Protein AF-A0A365NE45-F1 (afdb_monomer)

Organism: Gibberella intermedia (NCBI:txid948311)

Foldseek 3Di:
DAAAQQQLHAQACLVVDFLSFWKKWFKDFQPPLVDTAIFDIFGDDNPSVDQWTKTQRDNPAHCPDPVGRPDIDTERADQADPVVSVPGDDPPHGMYAHMHRPVSVCVVPVPHDDPSSVVRVQLSPAPGDSRSHRPPVDCSVVQWDFDDDPPDTYIDGPDPDVCVVDVPPPPPPDDDDDD

Secondary structure (DSSP, 8-state):
--B-TTT--B--STT--HHHHEEEEEEEETT-TT--EE--BEE--S-TT-SEEEEESSTT-BTT-TT---SEEEEEE--S-GGGGGS---TT--EEEEEEEHHHHHHHTSS----HHHHHHHHHTS---TT-----SS-TTTTEEEEE-SSSEEEEESSPPHHHH----GGG-------

Sequence (179 aa):
MIYCTLCGIHITAQLGETWLQEFRGIWVESDLVDHVAVSGVGRRSNNDDEIFGIAPDDPKKRYDDDTGPGTTIDVALTPSRPTIFTRSLDEDVSAWGYGFHASCWSIFTKYSIPNLGHLFTACLSMPTGQEAFLNWGHDYGGASILEKGFEVPTQDTRFPDPRTIYPIPFDQIRFTSPP

Radius of gyration: 17.17 Å; Cα contacts (8 Å, |Δi|>4): 346; chains: 1; bounding box: 36×47×55 Å

Structure (mmCIF, N/CA/C/O backbone):
data_AF-A0A365NE45-F1
#
_entry.id   AF-A0A365NE45-F1
#
loop_
_atom_site.group_PDB
_atom_site.id
_atom_site.type_symbol
_atom_site.label_atom_id
_atom_site.label_alt_id
_atom_site.label_comp_id
_atom_site.label_asym_id
_atom_site.label_entity_id
_atom_site.label_seq_id
_atom_site.pdbx_PDB_ins_code
_atom_site.Cartn_x
_atom_site.Cartn_y
_atom_site.Cartn_z
_atom_site.occupancy
_atom_site.B_iso_or_equiv
_atom_site.auth_seq_id
_atom_site.auth_comp_id
_atom_site.auth_asym_id
_atom_site.auth_atom_id
_atom_site.pdbx_PDB_model_num
ATOM 1 N N . MET A 1 1 ? 10.745 7.231 0.366 1.00 67.56 1 MET A N 1
ATOM 2 C CA . MET A 1 1 ? 9.441 7.577 -0.237 1.00 67.56 1 MET A CA 1
ATOM 3 C C . MET A 1 1 ? 8.747 6.309 -0.662 1.00 67.56 1 MET A C 1
ATOM 5 O O . MET A 1 1 ? 9.384 5.479 -1.296 1.00 67.56 1 MET A O 1
ATOM 9 N N . ILE A 1 2 ? 7.491 6.149 -0.262 1.00 78.19 2 ILE A N 1
ATOM 10 C CA . ILE A 1 2 ? 6.692 4.945 -0.497 1.00 78.19 2 ILE A CA 1
ATOM 11 C C . ILE A 1 2 ? 5.463 5.368 -1.284 1.00 78.19 2 ILE A C 1
ATOM 13 O O . ILE A 1 2 ? 4.723 6.243 -0.846 1.00 78.19 2 ILE A O 1
ATOM 17 N N . TYR A 1 3 ? 5.218 4.740 -2.422 1.00 80.81 3 TYR A N 1
ATOM 18 C CA . TYR A 1 3 ? 4.098 5.097 -3.280 1.00 80.81 3 TYR A CA 1
ATOM 19 C C . TYR A 1 3 ? 3.025 4.028 -3.223 1.00 80.81 3 TYR A C 1
ATOM 21 O O . TYR A 1 3 ? 3.308 2.840 -3.066 1.00 80.81 3 TYR A O 1
ATOM 29 N N . CYS A 1 4 ? 1.776 4.456 -3.364 1.00 86.12 4 CYS A N 1
ATOM 30 C CA . CYS A 1 4 ? 0.682 3.528 -3.542 1.00 86.12 4 CYS A CA 1
ATOM 31 C C . CYS A 1 4 ? 0.798 2.863 -4.911 1.00 86.12 4 CYS A C 1
ATOM 33 O O . CYS A 1 4 ? 0.667 3.512 -5.947 1.00 86.12 4 CYS A O 1
ATOM 35 N N . THR A 1 5 ? 0.954 1.547 -4.906 1.00 84.12 5 THR A N 1
ATOM 36 C CA . THR A 1 5 ? 1.087 0.714 -6.100 1.00 84.12 5 THR A CA 1
ATOM 37 C C . THR A 1 5 ? -0.128 0.808 -7.039 1.00 84.12 5 THR A C 1
ATOM 39 O O . THR A 1 5 ? 0.004 0.565 -8.237 1.00 84.12 5 THR A O 1
ATOM 42 N N . LEU A 1 6 ? -1.308 1.196 -6.528 1.00 83.75 6 LEU A N 1
ATOM 43 C CA . LEU A 1 6 ? -2.526 1.353 -7.333 1.00 83.75 6 LEU A CA 1
ATOM 44 C C . LEU A 1 6 ? -2.744 2.742 -7.921 1.00 83.75 6 LEU A C 1
ATOM 46 O O . LEU A 1 6 ? -3.243 2.798 -9.028 1.00 83.75 6 LEU A O 1
ATOM 50 N N . CYS A 1 7 ? -2.497 3.839 -7.204 1.00 81.19 7 CYS A N 1
ATOM 51 C CA . CYS A 1 7 ? -2.821 5.188 -7.707 1.00 81.19 7 CYS A CA 1
ATOM 52 C C . CYS A 1 7 ? -1.589 6.030 -8.028 1.00 81.19 7 CYS A C 1
ATOM 54 O O . CYS A 1 7 ? -1.707 7.099 -8.619 1.00 81.19 7 CYS A O 1
ATOM 56 N N . GLY A 1 8 ? -0.423 5.570 -7.589 1.00 76.44 8 GLY A N 1
ATOM 57 C CA . GLY A 1 8 ? 0.839 6.252 -7.766 1.00 76.44 8 GLY A CA 1
ATOM 58 C C . GLY A 1 8 ? 1.042 7.526 -6.954 1.00 76.44 8 GLY A C 1
ATOM 59 O O . GLY A 1 8 ? 1.971 8.290 -7.187 1.00 76.44 8 GLY A O 1
ATOM 60 N N . ILE A 1 9 ? 0.190 7.770 -5.967 1.00 79.25 9 ILE A N 1
ATOM 61 C CA . ILE A 1 9 ? 0.355 8.905 -5.064 1.00 79.25 9 ILE A CA 1
ATOM 62 C C . ILE A 1 9 ? 1.215 8.468 -3.873 1.00 79.25 9 ILE A C 1
ATOM 64 O O . ILE A 1 9 ? 1.130 7.323 -3.416 1.00 79.25 9 ILE A O 1
ATOM 68 N N . HIS A 1 10 ? 2.043 9.384 -3.369 1.00 82.00 10 HIS A N 1
ATOM 69 C CA . HIS A 1 10 ? 2.877 9.162 -2.191 1.00 82.00 10 HIS A CA 1
ATOM 70 C C . HIS A 1 10 ? 2.010 8.776 -0.976 1.00 82.00 10 HIS A C 1
ATOM 72 O O . HIS A 1 10 ? 0.939 9.345 -0.740 1.00 82.00 10 HIS A O 1
ATOM 78 N N . ILE A 1 11 ? 2.463 7.787 -0.210 1.00 86.88 11 ILE A N 1
ATOM 79 C CA . ILE A 1 11 ? 1.904 7.435 1.095 1.00 86.88 11 ILE A CA 1
ATOM 80 C C . ILE A 1 11 ? 2.676 8.259 2.128 1.00 86.88 11 ILE A C 1
ATOM 82 O O . ILE A 1 11 ? 3.838 7.971 2.409 1.00 86.88 11 ILE A O 1
ATOM 86 N N . THR A 1 12 ? 2.055 9.324 2.638 1.00 85.94 12 THR A N 1
ATOM 87 C CA . THR A 1 12 ? 2.764 10.441 3.278 1.00 85.94 12 THR A CA 1
ATOM 88 C C . THR A 1 12 ? 1.956 11.140 4.353 1.00 85.94 12 THR A C 1
ATOM 90 O O . THR A 1 12 ? 0.753 11.354 4.199 1.00 85.94 12 THR A O 1
ATOM 93 N N . ALA A 1 13 ? 2.641 11.554 5.419 1.00 85.69 13 ALA A N 1
ATOM 94 C CA . ALA A 1 13 ? 2.090 12.437 6.446 1.00 85.69 13 ALA A CA 1
ATOM 95 C C . ALA A 1 13 ? 2.293 13.928 6.167 1.00 85.69 13 ALA A C 1
ATOM 97 O O . ALA A 1 13 ? 1.552 14.749 6.711 1.00 85.69 13 ALA A O 1
ATOM 98 N N . GLN A 1 14 ? 3.222 14.292 5.279 1.00 81.75 14 GLN A N 1
ATOM 99 C CA . GLN A 1 14 ? 3.587 15.688 5.005 1.00 81.75 14 GLN A CA 1
ATOM 100 C C . GLN A 1 14 ? 2.429 16.549 4.492 1.00 81.75 14 GLN A C 1
ATOM 102 O O . GLN A 1 14 ? 2.396 17.749 4.749 1.00 81.75 14 GLN A O 1
ATOM 107 N N . LEU A 1 15 ? 1.466 15.950 3.790 1.00 80.56 15 LEU A N 1
ATOM 108 C CA . LEU A 1 15 ? 0.335 16.680 3.214 1.00 80.56 15 LEU A CA 1
ATOM 109 C C . LEU A 1 15 ? -0.836 16.878 4.188 1.00 80.56 15 LEU A C 1
ATOM 111 O O . LEU A 1 15 ? -1.816 17.518 3.827 1.00 80.56 15 LEU A O 1
ATOM 115 N N . GLY A 1 16 ? -0.772 16.338 5.411 1.00 80.62 16 GLY A N 1
ATOM 116 C CA . GLY A 1 16 ? -1.805 16.529 6.440 1.00 80.62 16 GLY A CA 1
ATOM 117 C C . GLY A 1 16 ? -3.145 15.823 6.180 1.00 80.62 16 GLY A C 1
ATOM 118 O O . GLY A 1 16 ? -3.962 15.716 7.090 1.00 80.62 16 GLY A O 1
ATOM 119 N N . GLU A 1 17 ? -3.355 15.274 4.985 1.00 85.81 17 GLU A N 1
ATOM 120 C CA . GLU A 1 17 ? -4.547 14.506 4.627 1.00 85.81 17 GLU A CA 1
ATOM 121 C C . GLU A 1 17 ? -4.483 13.087 5.203 1.00 85.81 17 GLU A C 1
ATOM 123 O O . GLU A 1 17 ? -3.564 12.319 4.909 1.00 85.81 17 GLU A O 1
ATOM 128 N N . THR A 1 18 ? -5.478 12.703 6.008 1.00 89.31 18 THR A N 1
ATOM 129 C CA . THR A 1 18 ? -5.488 11.399 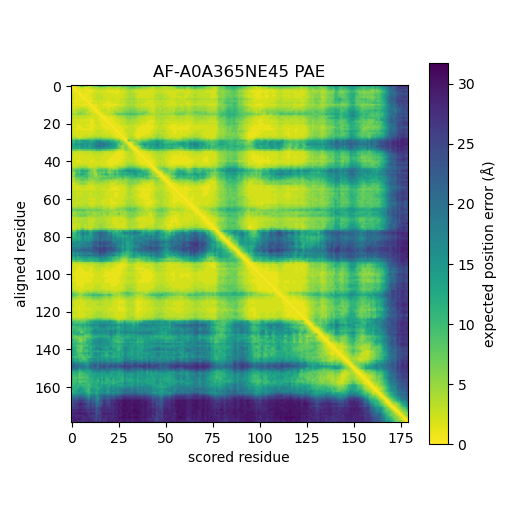6.696 1.00 89.31 18 THR A CA 1
ATOM 130 C C . THR A 1 18 ? -5.446 10.227 5.718 1.00 89.31 18 THR A C 1
ATOM 132 O O . THR A 1 18 ? -4.717 9.264 5.933 1.00 89.31 18 THR A O 1
ATOM 135 N N . TRP A 1 19 ? -6.170 10.315 4.601 1.00 90.69 19 TRP A N 1
ATOM 136 C CA . TRP A 1 19 ? -6.240 9.218 3.634 1.00 90.69 19 TRP A CA 1
ATOM 137 C C . TRP A 1 19 ? -4.911 8.963 2.903 1.00 90.69 19 TRP A C 1
ATOM 139 O O . TRP A 1 19 ? -4.686 7.844 2.448 1.00 90.69 19 TRP A O 1
ATOM 149 N N . LEU A 1 20 ? -4.030 9.970 2.811 1.00 90.38 20 LEU A N 1
ATOM 150 C CA . LEU A 1 20 ? -2.692 9.830 2.226 1.00 90.38 20 LEU A CA 1
ATOM 151 C C . LEU A 1 20 ? -1.713 9.123 3.168 1.00 90.38 20 LEU A C 1
ATOM 153 O O . LEU A 1 20 ? -0.725 8.562 2.703 1.00 90.38 20 LEU A O 1
ATOM 157 N N . GLN A 1 21 ? -1.999 9.125 4.470 1.00 91.81 21 GLN A N 1
ATOM 158 C CA . GLN A 1 21 ? -1.172 8.502 5.508 1.00 91.81 21 GLN A CA 1
ATOM 159 C C . GLN A 1 21 ? -1.512 7.033 5.728 1.00 91.81 21 GLN A C 1
ATOM 161 O O . GLN A 1 21 ? -0.666 6.264 6.184 1.00 91.81 21 GLN A O 1
ATOM 166 N N . GLU A 1 22 ? -2.767 6.667 5.477 1.00 95.25 22 GLU A N 1
ATOM 167 C CA . GLU A 1 22 ? -3.279 5.330 5.735 1.00 95.25 22 GLU A CA 1
ATOM 168 C C . GLU A 1 22 ? -2.911 4.370 4.614 1.00 95.25 22 GLU A C 1
ATOM 170 O O . GLU A 1 22 ? -3.220 4.600 3.440 1.00 95.25 22 GLU A O 1
ATOM 175 N N . PHE A 1 23 ? -2.316 3.242 4.986 1.00 95.00 23 PHE A N 1
ATOM 176 C CA . PHE A 1 23 ? -1.870 2.248 4.025 1.00 95.00 23 PHE A CA 1
ATOM 177 C C . PHE A 1 23 ? -2.141 0.818 4.478 1.00 95.00 23 PHE A C 1
ATOM 179 O O . PHE A 1 23 ? -2.391 0.534 5.648 1.00 95.00 23 PHE A O 1
ATOM 186 N N . ARG A 1 24 ? -2.073 -0.089 3.509 1.00 96.00 24 ARG A N 1
ATOM 187 C CA . ARG A 1 24 ? -1.946 -1.533 3.683 1.00 96.00 24 ARG A CA 1
ATOM 188 C C . ARG A 1 24 ? -0.741 -2.001 2.880 1.00 96.00 24 ARG A C 1
ATOM 190 O O . ARG A 1 24 ? -0.494 -1.481 1.793 1.00 96.00 24 ARG A O 1
ATOM 197 N N . GLY A 1 25 ? -0.006 -2.970 3.400 1.00 93.00 25 GLY A N 1
ATOM 198 C CA . GLY A 1 25 ? 1.021 -3.688 2.659 1.00 93.00 25 GLY A CA 1
ATOM 199 C C . GLY A 1 25 ? 0.479 -5.028 2.184 1.00 93.00 25 GLY A C 1
ATOM 200 O O . GLY A 1 25 ? -0.159 -5.729 2.968 1.00 93.00 25 GLY A O 1
ATOM 201 N N . ILE A 1 26 ? 0.747 -5.409 0.936 1.00 92.44 26 ILE A N 1
ATOM 202 C CA . ILE A 1 26 ? 0.882 -6.839 0.620 1.00 92.44 26 ILE A CA 1
ATOM 203 C C . ILE A 1 26 ? 2.348 -7.189 0.811 1.00 92.44 26 ILE A C 1
ATOM 205 O O . ILE A 1 26 ? 3.215 -6.416 0.398 1.00 92.44 26 ILE A O 1
ATOM 209 N N . TRP A 1 27 ? 2.630 -8.308 1.454 1.00 90.75 27 TRP A N 1
ATOM 210 C CA . TRP A 1 27 ? 3.975 -8.583 1.929 1.00 90.75 27 TRP A CA 1
ATOM 211 C C . TRP A 1 27 ? 4.253 -10.077 2.012 1.00 90.75 27 TRP A C 1
ATOM 213 O O . TRP A 1 27 ? 3.332 -10.896 2.027 1.00 90.75 27 TRP A O 1
ATOM 223 N N . VAL A 1 28 ? 5.539 -10.401 2.035 1.00 88.44 28 VAL A N 1
ATOM 224 C CA . VAL A 1 28 ? 6.082 -11.745 2.228 1.00 88.44 28 VAL A CA 1
ATOM 225 C C . VAL A 1 28 ? 7.149 -11.691 3.316 1.00 88.44 28 VAL A C 1
ATOM 227 O O . VAL A 1 28 ? 7.807 -10.660 3.497 1.00 88.44 28 VAL A O 1
ATOM 230 N N . GLU A 1 29 ? 7.324 -12.797 4.032 1.00 84.31 29 GLU A N 1
ATOM 231 C CA . GLU A 1 29 ? 8.460 -12.980 4.937 1.00 84.31 29 GLU A CA 1
ATOM 232 C C . GLU A 1 29 ? 9.673 -13.459 4.144 1.00 84.31 29 GLU A C 1
ATOM 234 O O . GLU A 1 29 ? 9.599 -14.474 3.448 1.00 84.31 29 GLU A O 1
ATOM 239 N N . SER A 1 30 ? 10.798 -12.751 4.272 1.00 72.12 30 SER A N 1
ATOM 240 C CA . SER A 1 30 ? 12.073 -13.131 3.647 1.00 72.12 30 SER A CA 1
ATOM 241 C C . SER A 1 30 ? 11.931 -13.488 2.149 1.00 72.12 30 SER A C 1
ATOM 243 O O . SER A 1 30 ? 11.600 -12.636 1.322 1.00 72.12 30 SER A O 1
ATOM 245 N N . ASP A 1 31 ? 12.180 -14.744 1.789 1.00 66.88 31 ASP A N 1
ATOM 246 C CA . ASP A 1 31 ? 12.194 -15.324 0.449 1.00 66.88 31 ASP A CA 1
ATOM 247 C C . ASP A 1 31 ? 10.972 -16.220 0.175 1.00 66.88 31 ASP A C 1
ATOM 249 O O . ASP A 1 31 ? 10.864 -16.820 -0.898 1.00 66.88 31 ASP A O 1
ATOM 253 N N . LEU A 1 32 ? 10.012 -16.283 1.105 1.00 65.56 32 LEU A N 1
ATOM 254 C CA . LEU A 1 32 ? 8.802 -17.098 0.994 1.00 65.56 32 LEU A CA 1
ATOM 255 C C . LEU A 1 32 ? 7.742 -16.416 0.122 1.00 65.56 32 LEU A C 1
ATOM 257 O O . LEU A 1 32 ? 6.628 -16.134 0.563 1.00 65.56 32 LEU A O 1
ATOM 261 N N . VAL A 1 33 ? 8.062 -16.206 -1.156 1.00 66.25 33 VAL A N 1
ATOM 262 C CA . VAL A 1 33 ? 7.144 -15.627 -2.156 1.00 66.25 33 VAL A CA 1
ATOM 263 C C . VAL A 1 33 ? 5.833 -16.410 -2.332 1.00 66.25 33 VAL A C 1
ATOM 265 O O . VAL A 1 33 ? 4.860 -15.863 -2.849 1.00 66.25 33 VAL A O 1
ATOM 268 N N . ASP A 1 34 ? 5.774 -17.652 -1.846 1.00 68.00 34 ASP A N 1
ATOM 269 C CA . ASP A 1 34 ? 4.572 -18.495 -1.845 1.00 68.00 34 ASP A CA 1
ATOM 270 C C . ASP A 1 34 ? 3.584 -18.161 -0.706 1.00 68.00 34 ASP A C 1
ATOM 272 O O . ASP A 1 34 ? 2.434 -18.601 -0.736 1.00 68.00 34 ASP A O 1
ATOM 276 N N . HIS A 1 35 ? 4.001 -17.369 0.288 1.00 84.50 35 HIS A N 1
ATOM 277 C CA . HIS A 1 35 ? 3.198 -16.996 1.457 1.00 84.50 35 HIS A CA 1
ATOM 278 C C . HIS A 1 35 ? 2.964 -15.483 1.483 1.00 84.50 35 HIS A C 1
ATOM 280 O O . HIS A 1 35 ? 3.484 -14.760 2.329 1.00 84.50 35 HIS A O 1
ATOM 286 N N . VAL A 1 36 ? 2.163 -15.000 0.530 1.00 91.50 36 VAL A N 1
ATOM 287 C CA . VAL A 1 36 ? 1.774 -13.585 0.471 1.00 91.50 36 VAL A CA 1
ATOM 288 C C . VAL A 1 36 ? 0.632 -13.306 1.443 1.00 91.50 36 VAL A C 1
ATOM 290 O O . VAL A 1 36 ? -0.443 -13.905 1.347 1.00 91.50 36 VAL A O 1
ATOM 293 N N . ALA A 1 37 ? 0.840 -12.333 2.322 1.00 93.81 37 ALA A N 1
ATOM 294 C CA . ALA A 1 37 ? -0.158 -11.819 3.246 1.00 93.81 37 ALA A CA 1
ATOM 295 C C . ALA A 1 37 ? -0.515 -10.359 2.932 1.00 93.81 37 ALA A C 1
ATOM 297 O O . ALA A 1 37 ? 0.137 -9.677 2.138 1.00 93.81 37 ALA A O 1
ATOM 298 N N . VAL A 1 38 ? -1.590 -9.879 3.553 1.00 95.62 38 VAL A N 1
ATOM 299 C CA . VAL A 1 38 ? -1.981 -8.466 3.544 1.00 95.62 38 VAL A CA 1
ATOM 300 C C . VAL A 1 38 ? -2.038 -7.974 4.982 1.00 95.62 38 VAL A C 1
ATOM 302 O O . VAL A 1 38 ? -2.540 -8.677 5.851 1.00 95.62 38 VAL A O 1
ATOM 305 N N . SER A 1 39 ? -1.518 -6.782 5.245 1.00 96.31 39 SER A N 1
ATOM 306 C CA . SER A 1 39 ? -1.575 -6.167 6.570 1.00 96.31 39 SER A CA 1
ATOM 307 C C . SER A 1 39 ? -2.966 -5.603 6.881 1.00 96.31 39 SER A C 1
ATOM 309 O O . SER A 1 39 ? -3.786 -5.351 5.985 1.00 96.31 39 SER A O 1
ATOM 311 N N . GLY A 1 40 ? -3.200 -5.288 8.153 1.00 97.06 40 GLY A N 1
ATOM 312 C CA . GLY A 1 40 ? -4.203 -4.315 8.584 1.00 97.06 40 GLY A CA 1
ATOM 313 C C . GLY A 1 40 ? -3.895 -2.898 8.086 1.00 97.06 40 GLY A C 1
ATOM 314 O O . GLY A 1 40 ? -2.970 -2.682 7.297 1.00 97.06 40 GLY A O 1
ATOM 315 N N . VAL A 1 41 ? -4.678 -1.912 8.529 1.00 97.31 41 VAL A N 1
ATOM 316 C CA . VAL A 1 41 ? -4.428 -0.504 8.176 1.00 97.31 41 VAL A CA 1
ATOM 317 C C . VAL A 1 41 ? -3.362 0.081 9.091 1.00 97.31 41 VAL A C 1
ATOM 319 O O . VAL A 1 41 ? -3.615 0.301 10.276 1.00 97.31 41 VAL A O 1
ATOM 322 N N . GLY A 1 42 ? -2.190 0.351 8.526 1.00 94.62 42 GLY A N 1
ATOM 323 C CA . GLY A 1 42 ? -1.145 1.150 9.152 1.00 94.62 42 GLY A CA 1
ATOM 324 C C . GLY A 1 42 ? -1.334 2.642 8.881 1.00 94.62 42 GLY A C 1
ATOM 325 O O . GLY A 1 42 ? -2.143 3.052 8.042 1.00 94.62 42 GLY A O 1
ATOM 326 N N . ARG A 1 43 ? -0.547 3.459 9.579 1.00 92.00 43 ARG A N 1
ATOM 327 C CA . ARG A 1 43 ? -0.476 4.905 9.361 1.00 92.00 43 ARG A CA 1
ATOM 328 C C . ARG A 1 43 ? 0.972 5.356 9.344 1.00 92.00 43 ARG A C 1
ATOM 330 O O . ARG A 1 43 ? 1.745 4.986 10.223 1.00 92.00 43 ARG A O 1
ATOM 337 N N . ARG A 1 44 ? 1.333 6.174 8.357 1.00 87.12 44 ARG A N 1
ATOM 338 C CA . ARG A 1 44 ? 2.656 6.799 8.312 1.00 87.12 44 ARG A CA 1
ATOM 339 C C . ARG A 1 44 ? 2.843 7.795 9.449 1.00 87.12 44 ARG A C 1
ATOM 341 O O . ARG A 1 44 ? 1.950 8.585 9.754 1.00 87.12 44 ARG A O 1
ATOM 348 N N . SER A 1 45 ? 4.024 7.742 10.057 1.00 77.75 45 SER A N 1
ATOM 349 C CA . SER A 1 45 ? 4.508 8.781 10.959 1.00 77.75 45 SER A CA 1
ATOM 350 C C . SER A 1 45 ? 4.966 9.999 10.144 1.00 77.75 45 SER A C 1
ATOM 352 O O . SER A 1 45 ? 5.025 9.960 8.918 1.00 77.75 45 SER A O 1
ATOM 354 N N . ASN A 1 46 ? 5.324 11.090 10.820 1.00 70.19 46 ASN A N 1
ATOM 355 C CA . ASN A 1 46 ? 5.797 12.311 10.157 1.00 70.19 46 ASN A CA 1
ATOM 356 C C . ASN A 1 46 ? 7.162 12.146 9.454 1.00 70.19 46 ASN A C 1
ATOM 358 O O . ASN A 1 46 ? 7.609 13.077 8.784 1.00 70.19 46 ASN A O 1
ATOM 362 N N . ASN A 1 47 ? 7.835 11.001 9.620 1.00 72.00 47 ASN A N 1
ATOM 363 C CA . ASN A 1 47 ? 9.124 10.715 9.003 1.00 72.00 47 ASN A CA 1
ATOM 364 C C . ASN A 1 47 ? 8.950 9.937 7.689 1.00 72.00 47 ASN A C 1
ATOM 366 O O . ASN A 1 47 ? 9.033 8.710 7.650 1.00 72.00 47 ASN A O 1
ATOM 370 N N . ASP A 1 48 ? 8.721 10.660 6.591 1.00 69.50 48 ASP A N 1
ATOM 371 C CA . ASP A 1 48 ? 8.484 10.032 5.285 1.00 69.50 48 ASP A CA 1
ATOM 372 C C . ASP A 1 48 ? 9.742 9.451 4.605 1.00 69.50 48 ASP A C 1
ATOM 374 O O . ASP A 1 48 ? 9.643 8.795 3.557 1.00 69.50 48 ASP A O 1
ATOM 378 N N . ASP A 1 49 ? 10.914 9.637 5.217 1.00 67.62 49 ASP A N 1
ATOM 379 C CA . ASP A 1 49 ? 12.179 9.075 4.743 1.00 67.62 49 ASP A CA 1
ATOM 380 C C . ASP A 1 49 ? 12.347 7.593 5.129 1.00 67.62 49 ASP A C 1
ATOM 382 O O . ASP A 1 49 ? 13.128 6.880 4.496 1.00 67.62 49 ASP A O 1
ATOM 386 N N . GLU A 1 50 ? 11.570 7.085 6.095 1.00 73.38 50 GLU A N 1
ATOM 387 C CA . GLU A 1 50 ? 11.569 5.662 6.451 1.00 73.38 50 GLU A CA 1
ATOM 388 C C . GLU A 1 50 ? 10.978 4.810 5.323 1.00 73.38 50 GLU A C 1
ATOM 390 O O . GLU A 1 50 ? 9.868 5.065 4.855 1.00 73.38 50 GLU A O 1
ATOM 395 N N . ILE A 1 51 ? 11.700 3.767 4.906 1.00 74.00 51 ILE A N 1
ATOM 396 C CA . ILE A 1 51 ? 11.225 2.787 3.911 1.00 74.00 51 ILE A CA 1
ATOM 397 C C . ILE A 1 51 ? 10.264 1.748 4.509 1.00 74.00 51 ILE A C 1
ATOM 399 O O . ILE A 1 51 ? 9.613 1.008 3.771 1.00 74.00 51 ILE A O 1
ATOM 403 N N . PHE A 1 52 ? 10.179 1.695 5.838 1.00 81.44 52 PHE A N 1
ATOM 404 C CA . PHE A 1 52 ? 9.315 0.781 6.570 1.00 81.44 52 PHE A CA 1
ATOM 405 C C . PHE A 1 52 ? 7.971 1.432 6.885 1.00 81.44 52 PHE A C 1
ATOM 407 O O . PHE A 1 52 ? 7.884 2.621 7.196 1.00 81.44 52 PHE A O 1
ATOM 414 N N . GLY A 1 53 ? 6.913 0.634 6.815 1.00 85.94 53 GLY A N 1
ATOM 415 C CA . GLY A 1 53 ? 5.603 0.973 7.339 1.00 85.94 53 GLY A CA 1
ATOM 416 C C . GLY A 1 53 ? 5.204 -0.008 8.433 1.00 85.94 53 GLY A C 1
ATOM 417 O O . GLY A 1 53 ? 5.098 -1.203 8.164 1.00 85.94 53 GLY A O 1
ATOM 418 N N . ILE A 1 54 ? 4.910 0.511 9.628 1.00 90.31 54 ILE A N 1
ATOM 419 C CA . ILE A 1 54 ? 4.296 -0.266 10.709 1.00 90.31 54 ILE A CA 1
ATOM 420 C C . ILE A 1 54 ? 2.808 -0.433 10.407 1.00 90.31 54 ILE A C 1
ATOM 422 O O . ILE A 1 54 ? 2.070 0.550 10.268 1.00 90.31 54 ILE A O 1
ATOM 426 N N . ALA A 1 55 ? 2.353 -1.678 10.343 1.00 94.06 55 ALA A N 1
ATOM 427 C CA . ALA A 1 55 ? 0.941 -2.004 10.204 1.00 94.06 55 ALA A CA 1
ATOM 428 C C . ALA A 1 55 ? 0.570 -3.204 11.086 1.00 94.06 55 ALA A C 1
ATOM 430 O O . ALA A 1 55 ? 1.440 -4.013 11.405 1.00 94.06 55 ALA A O 1
ATOM 431 N N . PRO A 1 56 ? -0.707 -3.351 11.478 1.00 96.31 56 PRO A N 1
ATOM 432 C CA . PRO A 1 56 ? -1.177 -4.587 12.091 1.00 96.31 56 PRO A CA 1
ATOM 433 C C . PRO A 1 56 ? -0.938 -5.794 11.175 1.00 96.31 56 PRO A C 1
ATOM 435 O O . PRO A 1 56 ? -1.091 -5.678 9.955 1.00 96.31 56 PRO A O 1
ATOM 438 N N . ASP A 1 57 ? -0.616 -6.951 11.745 1.00 94.25 57 ASP A N 1
ATOM 439 C CA . ASP A 1 57 ? -0.504 -8.206 10.991 1.00 94.25 57 ASP A CA 1
ATOM 440 C C . ASP A 1 57 ? -1.878 -8.761 10.571 1.00 94.25 57 ASP A C 1
ATOM 442 O O . ASP A 1 57 ? -2.016 -9.328 9.488 1.00 94.25 57 ASP A O 1
ATOM 446 N N . ASP A 1 58 ? -2.916 -8.536 11.382 1.00 95.38 58 ASP A N 1
ATOM 447 C CA . ASP A 1 58 ? -4.300 -8.907 11.084 1.00 95.38 58 ASP A CA 1
ATOM 448 C C . ASP A 1 58 ? -4.919 -7.958 10.032 1.00 95.38 58 ASP A C 1
ATOM 450 O O . ASP A 1 58 ? -5.118 -6.767 10.308 1.00 95.38 58 ASP A O 1
ATOM 454 N N . PRO A 1 59 ? -5.348 -8.470 8.857 1.00 95.25 59 PRO A N 1
ATOM 455 C CA . PRO A 1 59 ? -6.019 -7.689 7.816 1.00 95.25 59 PRO A CA 1
ATOM 456 C C . PRO A 1 59 ? -7.237 -6.882 8.289 1.00 95.25 59 PRO A C 1
ATOM 458 O O . PRO A 1 59 ? -7.635 -5.911 7.633 1.00 95.25 59 PRO A O 1
ATOM 461 N N . LYS A 1 60 ? -7.880 -7.296 9.382 1.00 94.94 60 LYS A N 1
ATOM 462 C CA . LYS A 1 60 ? -9.104 -6.680 9.907 1.00 94.94 60 LYS A CA 1
ATOM 463 C C . LYS A 1 60 ? -8.840 -5.562 10.908 1.00 94.94 60 LYS A C 1
ATOM 465 O O . LYS A 1 60 ? -9.781 -4.843 11.232 1.00 94.94 60 LYS A O 1
ATOM 470 N N . LYS A 1 61 ? -7.602 -5.413 11.376 1.00 97.06 61 LYS A N 1
ATOM 471 C CA . LYS A 1 61 ? -7.214 -4.406 12.361 1.00 97.06 61 LYS A CA 1
ATOM 472 C C . LYS A 1 61 ? -6.820 -3.084 11.719 1.00 97.06 61 LYS A C 1
ATOM 474 O O . LYS A 1 61 ? -6.420 -3.024 10.548 1.00 97.06 61 LYS A O 1
ATOM 479 N N . ARG A 1 62 ? -6.909 -2.018 12.509 1.00 96.19 62 ARG A N 1
ATOM 480 C CA . ARG A 1 62 ? -6.393 -0.689 12.177 1.00 96.19 62 ARG A CA 1
ATOM 481 C C . ARG A 1 62 ? -5.499 -0.152 13.286 1.00 96.19 62 ARG A C 1
ATOM 483 O O . ARG A 1 62 ? -5.616 -0.539 14.445 1.00 96.19 62 ARG A O 1
ATOM 490 N N . TYR A 1 63 ? -4.620 0.773 12.915 1.00 94.38 63 TYR A N 1
ATOM 491 C CA . TYR A 1 63 ? -3.742 1.484 13.844 1.00 94.38 63 TYR A CA 1
ATOM 492 C C . TYR A 1 63 ? -4.506 2.254 14.939 1.00 94.38 63 TYR A C 1
ATOM 494 O O . TYR A 1 63 ? -3.959 2.473 16.017 1.00 94.38 63 TYR A O 1
ATOM 502 N N . ASP A 1 64 ? -5.745 2.665 14.655 1.00 94.19 64 ASP A N 1
ATOM 503 C CA . ASP A 1 64 ? -6.616 3.494 15.493 1.00 94.19 64 ASP A CA 1
ATOM 504 C C . ASP A 1 64 ? -7.798 2.731 16.115 1.00 94.19 64 ASP A C 1
ATOM 506 O O . ASP A 1 64 ? -8.715 3.361 16.639 1.00 94.19 64 ASP A O 1
ATOM 510 N N . ASP A 1 65 ? -7.795 1.395 16.086 1.00 93.81 65 ASP A N 1
ATOM 511 C CA . ASP A 1 65 ? -8.835 0.603 16.754 1.00 93.81 65 ASP A CA 1
ATOM 512 C C . ASP A 1 65 ? -8.832 0.846 18.278 1.00 93.81 65 ASP A C 1
ATOM 514 O O . ASP A 1 65 ? -7.773 0.937 18.900 1.00 93.81 65 ASP A O 1
ATOM 518 N N . ASP A 1 66 ? -10.011 0.843 18.916 1.00 92.44 66 ASP A N 1
ATOM 519 C CA . ASP A 1 66 ? -10.171 1.084 20.368 1.00 92.44 66 ASP A CA 1
ATOM 520 C C . ASP A 1 66 ? -9.351 0.124 21.248 1.00 92.44 66 ASP A C 1
ATOM 522 O O . ASP A 1 66 ? -8.931 0.455 22.356 1.00 92.44 66 ASP A O 1
ATOM 526 N N . THR A 1 67 ? -9.121 -1.097 20.761 1.00 92.31 67 THR A N 1
ATOM 527 C CA . THR A 1 67 ? -8.310 -2.119 21.442 1.00 92.31 67 THR A CA 1
ATOM 528 C C . THR A 1 67 ? -6.808 -1.971 21.182 1.00 92.31 67 THR A C 1
ATOM 530 O O . THR A 1 67 ? -6.029 -2.823 21.605 1.00 92.31 67 THR A O 1
ATOM 533 N N . GLY A 1 68 ? -6.412 -0.949 20.427 1.00 89.50 68 GLY A N 1
ATOM 534 C CA . GLY A 1 68 ? -5.105 -0.826 19.800 1.00 89.50 68 GLY A CA 1
ATOM 535 C C . GLY A 1 68 ? -4.940 -1.719 18.559 1.00 89.50 68 GLY A C 1
ATOM 536 O O . GLY A 1 68 ? -5.813 -2.549 18.261 1.00 89.50 68 GLY A O 1
ATOM 537 N N . PRO A 1 69 ? -3.791 -1.587 17.864 1.00 89.00 69 PRO A N 1
ATOM 538 C CA . PRO A 1 69 ? -3.501 -2.287 16.609 1.00 89.00 69 PRO A CA 1
ATOM 539 C C . PRO A 1 69 ? -3.353 -3.806 16.750 1.00 89.00 69 PRO A C 1
ATOM 541 O O . PRO A 1 69 ? -3.425 -4.514 15.752 1.00 89.00 69 PRO A O 1
ATOM 544 N N . GLY A 1 70 ? -3.160 -4.321 17.967 1.00 92.56 70 GLY A N 1
ATOM 545 C CA . GLY A 1 70 ? -2.748 -5.709 18.174 1.00 92.56 70 GLY A CA 1
ATOM 546 C C . GLY A 1 70 ? -1.268 -5.905 17.839 1.00 92.56 70 GLY A C 1
ATOM 547 O O . GLY A 1 70 ? -0.455 -5.017 18.098 1.00 92.56 70 GLY A O 1
ATOM 548 N N . THR A 1 71 ? -0.923 -7.074 17.299 1.00 93.25 71 THR A N 1
ATOM 549 C CA . THR A 1 71 ? 0.432 -7.372 16.822 1.00 93.25 71 THR A CA 1
ATOM 550 C C . THR A 1 71 ? 0.718 -6.578 15.550 1.00 93.25 71 THR A C 1
ATOM 552 O O . THR A 1 71 ? -0.142 -6.436 14.683 1.00 93.25 71 THR A O 1
ATOM 555 N N . THR A 1 72 ? 1.929 -6.039 15.441 1.00 92.44 72 THR A N 1
ATOM 556 C CA . THR A 1 72 ? 2.355 -5.235 14.294 1.00 92.44 72 THR A CA 1
ATOM 557 C C . THR A 1 72 ? 3.543 -5.857 13.585 1.00 92.44 72 THR A C 1
ATOM 559 O O . THR A 1 72 ? 4.349 -6.557 14.195 1.00 92.44 72 THR A O 1
ATOM 562 N N . ILE A 1 73 ? 3.664 -5.532 12.306 1.00 90.00 73 ILE A N 1
ATOM 563 C CA . ILE A 1 73 ? 4.761 -5.904 11.420 1.00 90.00 73 ILE A CA 1
ATOM 564 C C . ILE A 1 73 ? 5.395 -4.644 10.833 1.00 90.00 73 ILE A C 1
ATOM 566 O O . ILE A 1 73 ? 4.693 -3.688 10.491 1.00 90.00 73 ILE A O 1
ATOM 570 N N . ASP A 1 74 ? 6.716 -4.674 10.694 1.00 88.06 74 ASP A N 1
ATOM 571 C CA . ASP A 1 74 ? 7.490 -3.678 9.959 1.00 88.06 74 ASP A CA 1
ATOM 572 C C . ASP A 1 74 ? 7.645 -4.143 8.515 1.00 88.06 74 ASP A C 1
ATOM 574 O O . ASP A 1 74 ? 8.445 -5.028 8.214 1.00 88.06 74 ASP A O 1
ATOM 578 N N . VAL A 1 75 ? 6.860 -3.567 7.607 1.00 85.50 75 VAL A N 1
ATOM 579 C CA . VAL A 1 75 ? 6.926 -3.930 6.189 1.00 85.50 75 VAL A CA 1
ATOM 580 C C . VAL A 1 75 ? 7.835 -2.949 5.466 1.00 85.50 75 VAL A C 1
ATOM 582 O O . VAL A 1 75 ? 7.515 -1.764 5.380 1.00 85.50 75 VAL A O 1
ATOM 585 N N . ALA A 1 76 ? 8.935 -3.429 4.887 1.00 83.62 76 ALA A N 1
ATOM 586 C CA . ALA A 1 76 ? 9.706 -2.651 3.922 1.00 83.62 76 ALA A CA 1
ATOM 587 C C . ALA A 1 76 ? 8.877 -2.480 2.637 1.00 83.62 76 ALA A C 1
ATOM 589 O O . ALA A 1 76 ? 8.722 -3.416 1.846 1.00 83.62 76 ALA A O 1
ATOM 590 N N . LEU A 1 77 ? 8.301 -1.294 2.435 1.00 78.69 77 LEU A N 1
ATOM 591 C CA . LEU A 1 77 ? 7.428 -1.011 1.297 1.00 78.69 77 LEU A CA 1
ATOM 592 C C . LEU A 1 77 ? 8.283 -0.503 0.139 1.00 78.69 77 LEU A C 1
ATOM 594 O O . LEU A 1 77 ? 8.829 0.598 0.170 1.00 78.69 77 LEU A O 1
ATOM 598 N N . THR A 1 78 ? 8.442 -1.347 -0.872 1.00 68.94 78 THR A N 1
ATOM 599 C CA . THR A 1 78 ? 9.452 -1.171 -1.917 1.00 68.94 78 THR A CA 1
ATOM 600 C C . THR A 1 78 ? 8.947 -0.270 -3.049 1.00 68.94 78 THR A C 1
ATOM 602 O O . THR A 1 78 ? 7.847 -0.498 -3.558 1.00 68.94 78 THR A O 1
ATOM 605 N N . P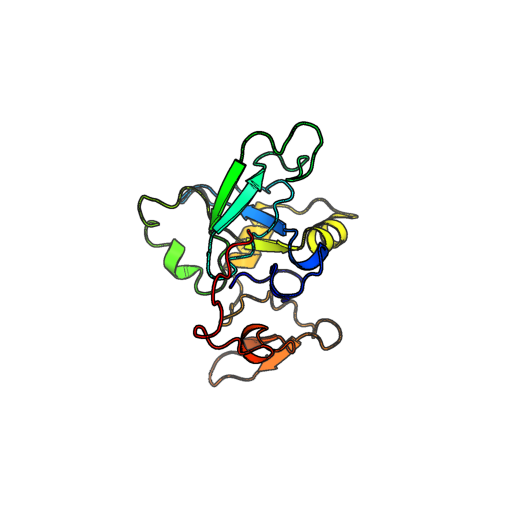RO A 1 79 ? 9.745 0.724 -3.494 1.00 54.34 79 PRO A N 1
ATOM 606 C CA . PRO A 1 79 ? 9.443 1.443 -4.728 1.00 54.34 79 PRO A CA 1
ATOM 607 C C . PRO A 1 79 ? 10.547 1.413 -5.799 1.00 54.34 79 PRO A C 1
ATOM 609 O O . PRO A 1 79 ? 10.321 1.891 -6.902 1.00 54.34 79 PRO A O 1
ATOM 612 N N . SER A 1 80 ? 11.749 0.888 -5.532 1.00 48.84 80 SER A N 1
ATOM 613 C CA . SER A 1 80 ? 12.910 1.327 -6.330 1.00 48.84 80 SER A CA 1
ATOM 614 C C . SER A 1 80 ? 13.858 0.259 -6.871 1.00 48.84 80 SER A C 1
ATOM 616 O O . SER A 1 80 ? 14.827 0.639 -7.525 1.00 48.84 80 SER A O 1
ATOM 618 N N . ARG A 1 81 ? 13.593 -1.044 -6.683 1.00 49.88 81 ARG A N 1
ATOM 619 C CA . ARG A 1 81 ? 14.232 -2.166 -7.414 1.00 49.88 81 ARG A CA 1
ATOM 620 C C . ARG A 1 81 ? 13.807 -3.513 -6.812 1.00 49.88 81 ARG A C 1
ATOM 622 O O . ARG A 1 81 ? 14.447 -3.968 -5.864 1.00 49.88 81 ARG A O 1
ATOM 629 N N . PRO A 1 82 ? 12.805 -4.212 -7.371 1.00 50.81 82 PRO A N 1
ATOM 630 C CA . PRO A 1 82 ? 12.435 -5.541 -6.875 1.00 50.81 82 PRO A CA 1
ATOM 631 C C . PRO A 1 82 ? 13.597 -6.547 -6.983 1.00 50.81 82 PRO A C 1
ATOM 633 O O . PRO A 1 82 ? 13.694 -7.478 -6.194 1.00 50.81 82 PRO A O 1
ATOM 636 N N . THR A 1 83 ? 14.550 -6.322 -7.899 1.00 46.53 83 THR A N 1
ATOM 637 C CA . THR A 1 83 ? 15.742 -7.169 -8.059 1.00 46.53 83 THR A CA 1
ATOM 638 C C . THR A 1 83 ? 16.731 -7.101 -6.893 1.00 46.53 83 THR A C 1
ATOM 640 O O . THR A 1 83 ? 17.481 -8.057 -6.716 1.00 46.53 83 THR A O 1
ATOM 643 N N . ILE A 1 84 ? 16.726 -6.046 -6.064 1.00 45.44 84 ILE A N 1
ATOM 644 C CA . ILE A 1 84 ? 17.566 -5.994 -4.850 1.00 45.44 84 ILE A CA 1
ATOM 645 C C . ILE A 1 84 ? 17.108 -7.046 -3.829 1.00 45.44 84 ILE A C 1
ATOM 647 O O . ILE A 1 84 ? 17.950 -7.645 -3.176 1.00 45.44 84 ILE A O 1
ATOM 651 N N . PHE A 1 85 ? 15.812 -7.359 -3.786 1.00 48.69 85 PHE A N 1
ATOM 652 C CA . PHE A 1 85 ? 15.211 -8.298 -2.832 1.00 48.69 85 PHE A CA 1
ATOM 653 C C . PHE A 1 85 ? 15.366 -9.779 -3.219 1.00 48.69 85 PHE A C 1
ATOM 655 O O . PHE A 1 85 ? 15.011 -10.662 -2.449 1.00 48.69 85 PHE A O 1
ATOM 662 N N . THR A 1 86 ? 15.946 -10.069 -4.392 1.00 47.78 86 THR A N 1
ATOM 663 C CA . THR A 1 86 ? 16.411 -11.429 -4.748 1.00 47.78 86 THR A CA 1
ATOM 664 C C . THR A 1 86 ? 17.790 -11.759 -4.170 1.00 47.78 86 THR A C 1
ATOM 666 O O . THR A 1 86 ? 18.235 -12.905 -4.224 1.00 47.78 86 THR A O 1
ATOM 669 N N . ARG A 1 87 ? 18.482 -10.758 -3.616 1.00 42.56 87 ARG A N 1
ATOM 670 C CA . ARG A 1 87 ? 19.698 -10.920 -2.822 1.00 42.56 87 ARG A CA 1
ATOM 671 C C . ARG A 1 87 ? 19.252 -10.812 -1.369 1.00 42.56 87 ARG A C 1
ATOM 673 O O . ARG A 1 87 ? 18.508 -9.880 -1.087 1.00 42.56 87 ARG A O 1
ATOM 680 N N . SER A 1 88 ? 19.636 -11.771 -0.513 1.00 46.94 88 SER A N 1
ATOM 681 C CA . SER A 1 88 ? 19.248 -11.814 0.907 1.00 46.94 88 SER A CA 1
ATOM 682 C C . SER A 1 88 ? 19.113 -10.406 1.458 1.00 46.94 88 SER A C 1
ATOM 684 O O . SER A 1 88 ? 20.074 -9.635 1.398 1.00 46.94 88 SER A O 1
ATOM 686 N N . LEU A 1 89 ? 17.902 -10.088 1.909 1.00 54.06 89 LEU A N 1
ATOM 687 C CA . LEU A 1 89 ? 17.636 -8.923 2.730 1.00 54.06 89 LEU A CA 1
ATOM 688 C C . LEU A 1 89 ? 18.761 -8.761 3.757 1.00 54.06 89 LEU A C 1
ATOM 690 O O . LEU A 1 89 ? 19.291 -9.768 4.238 1.00 54.06 89 LEU A O 1
ATOM 694 N N . ASP A 1 90 ? 19.118 -7.516 4.089 1.00 55.16 90 ASP A N 1
ATOM 695 C CA . ASP A 1 90 ? 19.868 -7.276 5.325 1.00 55.16 90 ASP A CA 1
ATOM 696 C C . ASP A 1 90 ? 19.200 -8.076 6.451 1.00 55.16 90 ASP A C 1
ATOM 698 O O . ASP A 1 90 ? 17.970 -8.190 6.473 1.00 55.16 90 ASP A O 1
ATOM 702 N N . GLU A 1 91 ? 19.998 -8.640 7.362 1.00 57.09 91 GLU A N 1
ATOM 703 C CA . GLU A 1 91 ? 19.532 -9.532 8.442 1.00 57.09 91 GLU A CA 1
ATOM 704 C C . GLU A 1 91 ? 18.382 -8.924 9.280 1.00 57.09 91 GLU A C 1
ATOM 706 O O . GLU A 1 91 ? 17.660 -9.649 9.962 1.00 57.09 91 GLU A O 1
ATOM 711 N N . ASP A 1 92 ? 18.173 -7.608 9.169 1.00 61.62 92 ASP A N 1
ATOM 712 C CA . ASP A 1 92 ? 17.181 -6.808 9.879 1.00 61.62 92 ASP A CA 1
ATOM 713 C C . ASP A 1 92 ? 15.806 -6.675 9.184 1.00 61.62 92 ASP A C 1
ATOM 715 O O . ASP A 1 92 ? 14.878 -6.140 9.792 1.00 61.62 92 ASP A O 1
ATOM 719 N N . VAL A 1 93 ? 15.617 -7.133 7.936 1.00 68.75 93 VAL A N 1
ATOM 720 C CA . VAL A 1 93 ? 14.304 -7.035 7.257 1.00 68.75 93 VAL A CA 1
ATOM 721 C C . VAL A 1 93 ? 13.560 -8.365 7.313 1.00 68.75 93 VAL A C 1
ATOM 723 O O . VAL A 1 93 ? 13.821 -9.284 6.539 1.00 68.75 93 VAL A O 1
ATOM 726 N N . SER A 1 94 ? 12.570 -8.446 8.200 1.00 74.50 94 SER A N 1
ATOM 727 C CA . SER A 1 94 ? 11.721 -9.633 8.354 1.00 74.50 94 SER A CA 1
ATOM 728 C C . SER A 1 94 ? 10.610 -9.726 7.302 1.00 74.50 94 SER A C 1
ATOM 730 O O . SER A 1 94 ? 10.272 -10.829 6.870 1.00 74.50 94 SER A O 1
ATOM 732 N N . ALA A 1 95 ? 10.070 -8.588 6.849 1.00 84.69 95 ALA A N 1
ATOM 733 C CA . ALA A 1 95 ? 8.964 -8.521 5.897 1.00 84.69 95 ALA A CA 1
ATOM 734 C C . ALA A 1 95 ? 9.146 -7.403 4.861 1.00 84.69 95 ALA A C 1
ATOM 736 O O . ALA A 1 95 ? 9.554 -6.283 5.177 1.00 84.69 95 ALA A O 1
ATOM 737 N N . TRP A 1 96 ? 8.780 -7.683 3.610 1.00 85.75 96 TRP A N 1
ATOM 738 C CA . TRP A 1 96 ? 8.812 -6.691 2.533 1.00 85.75 96 TRP A CA 1
ATOM 739 C C . TRP A 1 96 ? 7.676 -6.888 1.535 1.00 85.75 96 TRP A C 1
ATOM 741 O O . TRP A 1 96 ? 7.085 -7.964 1.430 1.00 85.75 96 TRP A O 1
ATOM 751 N N . GLY A 1 97 ? 7.370 -5.833 0.782 1.00 87.62 97 GLY A N 1
ATOM 752 C CA . GLY A 1 97 ? 6.402 -5.918 -0.302 1.00 87.62 97 GLY A CA 1
ATOM 753 C C . GLY A 1 97 ? 5.977 -4.568 -0.860 1.00 87.62 97 GLY A C 1
ATOM 754 O O . GLY A 1 97 ? 6.807 -3.687 -1.090 1.00 87.62 97 GLY A O 1
ATOM 755 N N . TYR A 1 98 ? 4.679 -4.421 -1.115 1.00 88.00 98 TYR A N 1
ATOM 756 C CA . TYR A 1 98 ? 4.110 -3.296 -1.858 1.00 88.00 98 TYR A CA 1
ATOM 757 C C . TYR A 1 98 ? 3.039 -2.574 -1.048 1.00 88.00 98 TYR A C 1
ATOM 759 O O . TYR A 1 98 ? 2.171 -3.204 -0.438 1.00 88.00 98 TYR A O 1
ATOM 767 N N . GLY A 1 99 ? 3.110 -1.243 -1.051 1.00 89.69 99 GLY A N 1
ATOM 768 C CA . GLY A 1 99 ? 2.209 -0.372 -0.306 1.00 89.69 99 GLY A CA 1
ATOM 769 C C . GLY A 1 99 ? 1.006 0.065 -1.131 1.00 89.69 99 GLY A C 1
ATOM 770 O O . GLY A 1 99 ? 1.116 0.413 -2.301 1.00 89.69 99 GLY A O 1
ATOM 771 N N . PHE A 1 100 ? -0.157 0.118 -0.498 1.00 92.31 100 PHE A N 1
ATOM 772 C CA . PHE A 1 100 ? -1.400 0.612 -1.078 1.00 92.31 100 PHE A CA 1
ATOM 773 C C . PHE A 1 100 ? -2.026 1.593 -0.102 1.00 92.31 100 PHE A C 1
ATOM 775 O O . PHE A 1 100 ? -2.127 1.268 1.078 1.00 92.31 100 PHE A O 1
ATOM 782 N N . HIS A 1 101 ? -2.533 2.742 -0.557 1.00 93.94 101 HIS A N 1
ATOM 783 C CA . HIS A 1 101 ? -3.427 3.527 0.300 1.00 93.94 101 HIS A CA 1
ATOM 784 C C . HIS A 1 101 ? -4.605 2.655 0.736 1.00 93.94 101 HIS A C 1
ATOM 786 O O . HIS A 1 101 ? -5.169 1.909 -0.074 1.00 93.94 101 HIS A O 1
ATOM 792 N N . ALA A 1 102 ? -5.018 2.780 1.996 1.00 96.56 102 ALA A N 1
ATOM 793 C CA . ALA A 1 102 ? -6.127 1.996 2.535 1.00 96.56 102 ALA A CA 1
ATOM 794 C C . ALA A 1 102 ? -7.426 2.210 1.733 1.00 96.56 102 ALA A C 1
ATOM 796 O O . ALA A 1 102 ? -8.189 1.266 1.501 1.00 96.56 102 ALA A O 1
ATOM 797 N N . SER A 1 103 ? -7.646 3.432 1.238 1.00 95.25 103 SER A N 1
ATOM 798 C CA . SER A 1 103 ? -8.758 3.785 0.350 1.00 95.25 103 SER A CA 1
ATOM 799 C C . SER A 1 103 ? -8.660 3.091 -1.014 1.00 95.25 103 SER A C 1
ATOM 801 O O . SER A 1 103 ? -9.632 2.481 -1.461 1.00 95.25 103 SER A O 1
ATOM 803 N N . CYS A 1 104 ? -7.483 3.111 -1.649 1.00 93.00 104 CYS A N 1
ATOM 804 C CA . CYS A 1 104 ? -7.241 2.448 -2.933 1.00 93.00 104 CYS A CA 1
ATOM 805 C C . CYS A 1 104 ? -7.459 0.935 -2.828 1.00 93.00 104 CYS A C 1
ATOM 807 O O . CYS A 1 104 ? -8.155 0.354 -3.661 1.00 93.00 104 CYS A O 1
ATOM 809 N N . TRP A 1 105 ? -6.942 0.309 -1.766 1.00 95.00 105 TRP A N 1
ATOM 810 C CA . TRP A 1 105 ? -7.172 -1.108 -1.485 1.00 95.00 105 TRP A CA 1
ATOM 811 C C . TRP A 1 105 ? -8.660 -1.428 -1.305 1.00 95.00 105 TRP A C 1
ATOM 813 O O . TRP A 1 105 ? -9.168 -2.398 -1.869 1.00 95.00 105 TRP A O 1
ATOM 823 N N . SER A 1 106 ? -9.383 -0.593 -0.554 1.00 94.69 106 SER A N 1
ATOM 824 C CA . SER A 1 106 ? -10.819 -0.780 -0.306 1.00 94.69 106 SER A CA 1
ATOM 825 C C . SER A 1 106 ? -11.644 -0.690 -1.592 1.00 94.69 106 SER A C 1
ATOM 827 O O . SER A 1 106 ? -12.595 -1.446 -1.767 1.00 94.69 106 SER A O 1
ATOM 829 N N . ILE A 1 107 ? -11.275 0.202 -2.518 1.00 93.69 107 ILE A N 1
ATOM 830 C CA . ILE A 1 107 ? -11.911 0.300 -3.839 1.00 93.69 107 ILE A CA 1
ATOM 831 C C . ILE A 1 107 ? -11.598 -0.944 -4.676 1.00 93.69 107 ILE A C 1
ATOM 833 O O . ILE A 1 107 ? -12.515 -1.557 -5.223 1.00 93.69 107 ILE A O 1
ATOM 837 N N . PHE A 1 108 ? -10.324 -1.337 -4.740 1.00 91.44 108 PHE A N 1
ATOM 838 C CA . PHE A 1 108 ? -9.855 -2.485 -5.518 1.00 91.44 108 PHE A CA 1
ATOM 839 C C . PHE A 1 108 ? -10.512 -3.803 -5.086 1.00 91.44 108 PHE A C 1
ATOM 841 O O . PHE A 1 108 ? -10.903 -4.621 -5.917 1.00 91.44 108 PHE A O 1
ATOM 848 N N . THR A 1 109 ? -10.711 -3.976 -3.780 1.00 93.88 109 THR A N 1
ATOM 849 C CA . THR A 1 109 ? -11.282 -5.195 -3.190 1.00 93.88 109 THR A CA 1
ATOM 850 C C . THR A 1 109 ? -12.795 -5.137 -2.973 1.00 93.88 109 THR A C 1
ATOM 852 O O . THR A 1 109 ? -13.393 -6.101 -2.499 1.00 93.88 109 THR A O 1
ATOM 855 N N . LYS A 1 110 ? -13.459 -4.040 -3.366 1.00 93.00 110 LYS A N 1
ATOM 856 C CA . LYS A 1 110 ? -14.887 -3.811 -3.086 1.00 93.00 110 LYS A CA 1
ATOM 857 C C . LYS A 1 110 ? -15.807 -4.915 -3.613 1.00 93.00 110 LYS A C 1
ATOM 859 O O . LYS A 1 110 ? -16.810 -5.234 -2.981 1.00 93.00 110 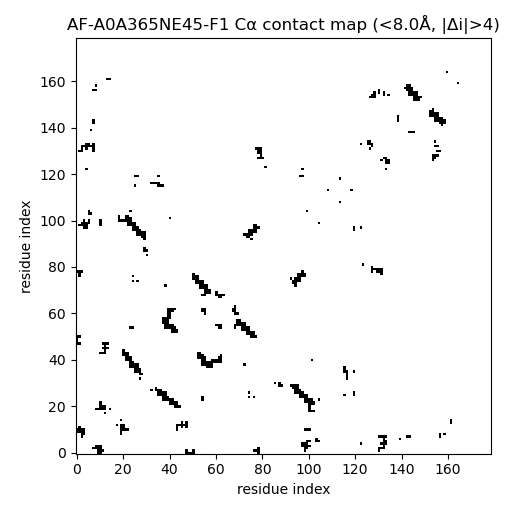LYS A O 1
ATOM 864 N N . TYR A 1 111 ? -15.486 -5.461 -4.784 1.00 90.94 111 TYR A N 1
ATOM 865 C CA . TYR A 1 111 ? -16.323 -6.446 -5.480 1.00 90.94 111 TYR A CA 1
ATOM 866 C C . TYR A 1 111 ? -15.586 -7.748 -5.804 1.00 90.94 111 TYR A C 1
ATOM 868 O O . TYR A 1 111 ? -16.137 -8.609 -6.485 1.00 90.94 111 TYR A O 1
ATOM 876 N N . SER A 1 112 ? -14.340 -7.898 -5.354 1.00 88.88 112 SER A N 1
ATOM 877 C CA . SER A 1 112 ? -13.546 -9.094 -5.619 1.00 88.88 112 SER A CA 1
ATOM 878 C C . SER A 1 112 ? -12.487 -9.299 -4.544 1.00 88.88 112 SER A C 1
ATOM 880 O O . SER A 1 112 ? -11.959 -8.335 -3.994 1.00 88.88 112 SER A O 1
ATOM 882 N N . ILE A 1 113 ? -12.171 -10.561 -4.264 1.00 90.12 113 ILE A N 1
ATOM 883 C CA . ILE A 1 113 ? -11.057 -10.931 -3.393 1.00 90.12 113 ILE A CA 1
ATOM 884 C C . ILE A 1 113 ?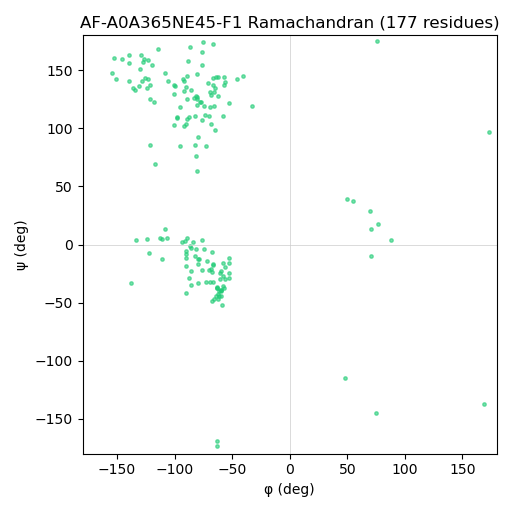 -9.884 -11.266 -4.319 1.00 90.12 113 ILE A C 1
ATOM 886 O O . ILE A 1 113 ? -9.961 -12.273 -5.030 1.00 90.12 113 ILE A O 1
ATOM 890 N N . PRO A 1 114 ? -8.831 -10.433 -4.378 1.00 90.50 114 PRO A N 1
ATOM 891 C CA . PRO A 1 114 ? -7.696 -10.704 -5.245 1.00 90.50 114 PRO A CA 1
ATOM 892 C C . PRO A 1 114 ? -6.956 -11.953 -4.761 1.00 90.50 114 PRO A C 1
ATOM 894 O O . PRO A 1 114 ? -6.796 -12.175 -3.560 1.00 90.50 114 PRO A O 1
ATOM 897 N N . ASN A 1 115 ? -6.450 -12.754 -5.699 1.00 93.12 115 ASN A N 1
ATOM 898 C CA . ASN A 1 115 ? -5.435 -13.745 -5.366 1.00 93.12 115 ASN A CA 1
ATOM 899 C C . ASN A 1 115 ? -4.132 -12.991 -5.046 1.00 93.12 115 ASN A C 1
ATOM 901 O O . ASN A 1 115 ? -3.541 -12.379 -5.937 1.00 93.12 115 ASN A O 1
ATOM 905 N N . LEU A 1 116 ? -3.721 -13.003 -3.775 1.00 92.12 116 LEU A N 1
ATOM 906 C CA . LEU A 1 116 ? -2.576 -12.223 -3.300 1.00 92.12 116 LEU A CA 1
ATOM 907 C C . LEU A 1 116 ? -1.260 -12.654 -3.955 1.00 92.12 116 LEU A C 1
ATOM 909 O O . LEU A 1 116 ? -0.470 -11.788 -4.311 1.00 92.12 116 LEU A O 1
ATOM 913 N N . GLY A 1 117 ? -1.067 -13.954 -4.196 1.00 90.12 117 GLY A N 1
ATOM 914 C CA . GLY A 1 117 ? 0.096 -14.477 -4.918 1.00 90.12 117 GLY A CA 1
ATOM 915 C C . GLY A 1 117 ? 0.199 -13.894 -6.325 1.00 90.12 117 GLY A C 1
ATOM 916 O O . GLY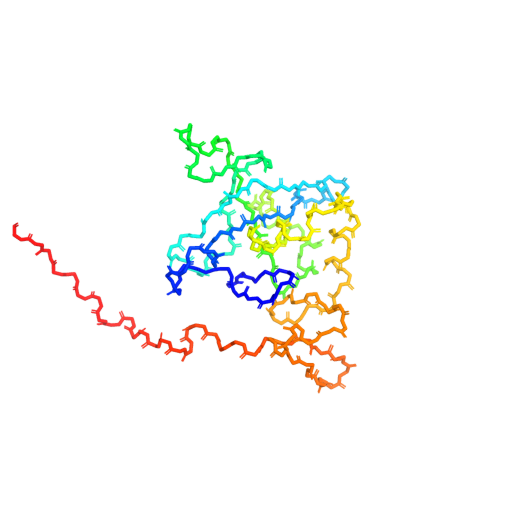 A 1 117 ? 1.208 -13.293 -6.677 1.00 90.12 117 GLY A O 1
ATOM 917 N N . HIS A 1 118 ? -0.884 -13.966 -7.105 1.00 89.56 118 HIS A N 1
ATOM 918 C CA . HIS A 1 118 ? -0.916 -13.385 -8.451 1.00 89.56 118 HIS A CA 1
ATOM 919 C C . HIS A 1 118 ? -0.713 -11.867 -8.440 1.00 89.56 118 HIS A C 1
ATOM 921 O O . HIS A 1 118 ? -0.022 -11.343 -9.311 1.00 89.56 118 HIS A O 1
ATOM 927 N N . LEU A 1 119 ? -1.299 -11.156 -7.471 1.00 88.38 119 LEU A N 1
ATOM 928 C CA . LEU A 1 119 ? -1.106 -9.713 -7.333 1.00 88.38 119 LEU A CA 1
ATOM 929 C C . LEU A 1 119 ? 0.355 -9.378 -7.010 1.00 88.38 119 LEU A C 1
ATOM 931 O O . LEU A 1 119 ? 0.919 -8.483 -7.632 1.00 88.38 119 LEU A O 1
ATOM 935 N N . PHE A 1 120 ? 0.977 -10.112 -6.087 1.00 87.50 120 PHE A N 1
ATOM 93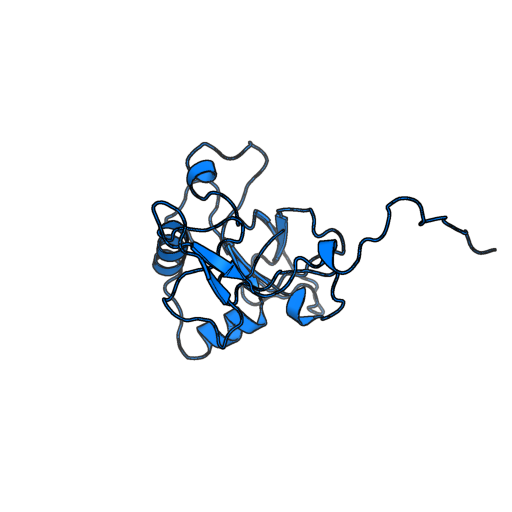6 C CA . PHE A 1 120 ? 2.382 -9.936 -5.730 1.00 87.50 120 PHE A CA 1
ATOM 937 C C . PHE A 1 120 ? 3.296 -10.216 -6.926 1.00 87.50 120 PHE A C 1
ATOM 939 O O . PHE A 1 120 ? 4.134 -9.386 -7.267 1.00 87.50 120 PHE A O 1
ATOM 946 N N . THR A 1 121 ? 3.077 -11.324 -7.645 1.00 84.06 121 THR A N 1
ATOM 947 C CA . THR A 1 121 ? 3.802 -11.636 -8.887 1.00 84.06 121 THR A CA 1
ATOM 948 C C . THR A 1 121 ? 3.607 -10.557 -9.951 1.00 84.06 121 THR A C 1
ATOM 950 O O . THR A 1 121 ? 4.564 -10.200 -10.638 1.00 84.06 121 THR A O 1
ATOM 953 N N . ALA A 1 122 ? 2.400 -10.000 -10.085 1.00 81.81 122 ALA A N 1
ATOM 954 C CA . ALA A 1 122 ? 2.153 -8.883 -10.991 1.00 81.81 122 ALA A CA 1
ATOM 955 C C . ALA A 1 122 ? 2.965 -7.645 -10.585 1.00 81.81 122 ALA A C 1
ATOM 957 O O . ALA A 1 122 ? 3.587 -7.035 -11.447 1.00 81.81 122 ALA A O 1
ATOM 958 N N . CYS A 1 123 ? 3.039 -7.321 -9.290 1.00 80.94 123 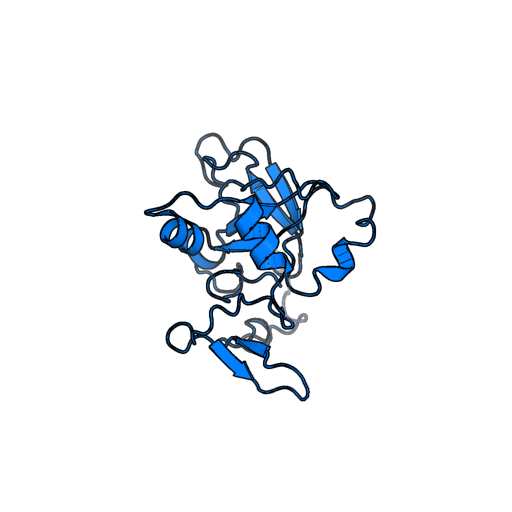CYS A N 1
ATOM 959 C CA . CYS A 1 123 ? 3.869 -6.223 -8.788 1.00 80.94 123 CYS A CA 1
ATOM 960 C C . CYS A 1 123 ? 5.369 -6.452 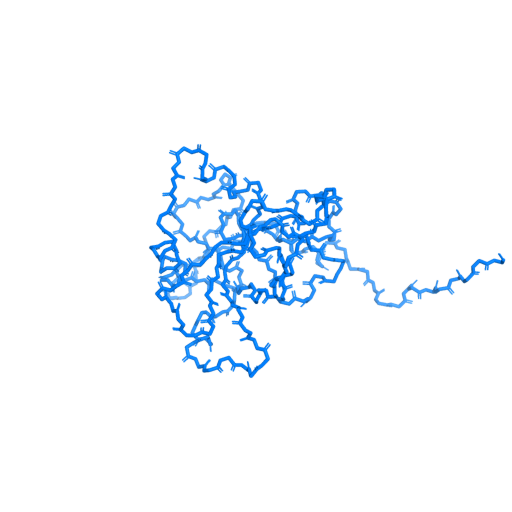-9.048 1.00 80.94 123 CYS A C 1
ATOM 962 O O . CYS A 1 123 ? 6.072 -5.512 -9.415 1.00 80.94 123 CYS A O 1
ATOM 964 N N . LEU A 1 124 ? 5.847 -7.699 -8.952 1.00 78.12 124 LEU A N 1
ATOM 965 C CA . LEU A 1 124 ? 7.230 -8.072 -9.283 1.00 78.12 124 LEU A CA 1
ATOM 966 C C . LEU A 1 124 ? 7.549 -7.979 -10.780 1.00 78.12 124 LEU A C 1
ATOM 968 O O . LEU A 1 124 ? 8.689 -7.712 -11.154 1.00 78.12 124 LEU A O 1
ATOM 972 N N . SER A 1 125 ? 6.562 -8.238 -11.639 1.00 72.12 125 SER A N 1
ATOM 973 C CA . SER A 1 125 ? 6.762 -8.395 -13.087 1.00 72.12 125 SER A CA 1
ATOM 974 C C . SER A 1 125 ? 6.712 -7.077 -13.864 1.00 72.12 125 SER A C 1
ATOM 976 O O . SER A 1 125 ? 6.844 -7.082 -15.088 1.00 72.12 125 SER A O 1
ATOM 978 N N . MET A 1 126 ? 6.483 -5.953 -13.186 1.00 65.19 126 MET A N 1
ATOM 979 C CA . MET A 1 126 ? 6.240 -4.669 -13.83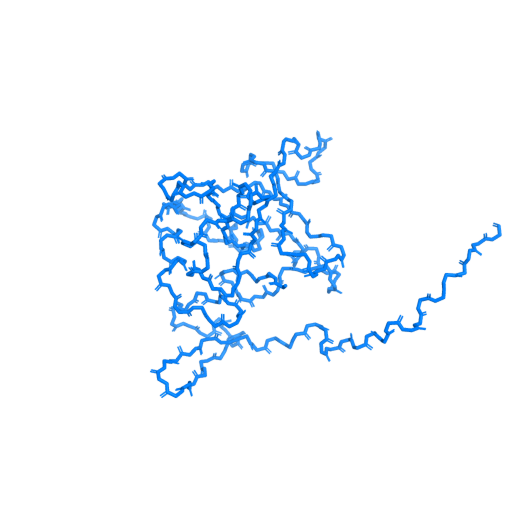7 1.00 65.19 126 MET A CA 1
ATOM 980 C C . MET A 1 126 ? 7.501 -3.804 -13.822 1.00 65.19 126 MET A C 1
ATOM 982 O O . MET A 1 126 ? 8.182 -3.736 -12.797 1.00 65.19 126 MET A O 1
ATOM 986 N N . PRO A 1 127 ? 7.831 -3.121 -14.934 1.00 55.91 127 PRO A N 1
ATOM 987 C CA . PRO A 1 127 ? 8.905 -2.143 -14.946 1.00 55.91 127 PRO A CA 1
ATOM 988 C C . PRO A 1 127 ? 8.517 -0.974 -14.039 1.00 55.91 127 PRO A C 1
ATOM 990 O O . PRO A 1 127 ? 7.760 -0.084 -14.419 1.00 55.91 127 PRO A O 1
ATOM 993 N N . THR A 1 128 ? 9.029 -0.993 -12.817 1.00 55.78 128 THR A N 1
ATOM 994 C CA . THR A 1 128 ? 8.897 0.107 -11.871 1.00 55.78 128 THR A CA 1
ATOM 995 C C . THR A 1 128 ? 9.938 1.169 -12.217 1.00 55.78 128 THR A C 1
ATOM 997 O O . THR A 1 128 ? 11.139 0.881 -12.196 1.00 55.78 128 THR A O 1
ATOM 1000 N N . GLY A 1 129 ? 9.496 2.392 -12.531 1.00 52.97 129 GLY A N 1
ATOM 1001 C CA . GLY A 1 129 ? 10.360 3.579 -12.471 1.00 52.97 129 GLY A CA 1
ATOM 1002 C C . GLY A 1 129 ? 10.828 3.846 -11.032 1.00 52.97 129 GLY A C 1
ATOM 1003 O O . GLY A 1 129 ? 10.606 3.018 -10.149 1.00 52.97 129 GLY A O 1
ATOM 1004 N N . GLN A 1 130 ? 11.433 5.006 -10.754 1.00 53.88 130 GLN A N 1
ATOM 1005 C CA . GLN A 1 130 ? 11.828 5.367 -9.376 1.00 53.88 130 GLN A CA 1
ATOM 1006 C C . GLN A 1 130 ? 10.657 5.339 -8.372 1.00 53.88 130 GLN A C 1
ATOM 1008 O O . GLN A 1 130 ? 10.893 5.237 -7.170 1.00 53.88 130 GLN A O 1
ATOM 1013 N N . GLU A 1 131 ? 9.420 5.390 -8.870 1.00 57.25 131 GLU A N 1
ATOM 1014 C CA . GLU A 1 131 ? 8.208 5.568 -8.073 1.00 57.25 131 GLU A CA 1
ATOM 1015 C C . GLU A 1 131 ? 7.269 4.336 -8.047 1.00 57.25 131 GLU A C 1
ATOM 1017 O O . GLU A 1 131 ? 6.185 4.390 -7.477 1.00 57.25 131 GLU A O 1
ATOM 1022 N N . ALA A 1 132 ? 7.675 3.199 -8.636 1.00 56.34 132 ALA A N 1
ATOM 1023 C CA . ALA A 1 132 ? 6.944 1.915 -8.607 1.00 56.34 132 ALA A CA 1
ATOM 1024 C C . ALA A 1 132 ? 5.448 1.912 -8.967 1.00 56.34 132 ALA A C 1
ATOM 1026 O O . ALA A 1 132 ? 4.658 1.138 -8.417 1.00 56.34 132 ALA A O 1
ATOM 1027 N N . PHE A 1 133 ? 5.052 2.698 -9.963 1.00 61.41 133 PHE A N 1
ATOM 1028 C CA . PHE A 1 133 ? 3.700 2.610 -10.509 1.00 61.41 133 PHE A CA 1
ATOM 1029 C C . PHE A 1 133 ? 3.479 1.313 -11.277 1.00 61.41 133 PHE A C 1
ATOM 1031 O O . PHE A 1 133 ? 4.258 0.960 -12.166 1.00 61.41 133 PHE A O 1
ATOM 1038 N N . LEU A 1 134 ? 2.374 0.626 -10.972 1.00 64.31 134 LEU A N 1
ATOM 1039 C CA . LEU A 1 134 ? 1.872 -0.411 -11.862 1.00 64.31 134 LEU A CA 1
ATOM 1040 C C . LEU A 1 134 ? 1.425 0.245 -13.165 1.00 64.31 134 LEU A C 1
ATOM 1042 O O . LEU A 1 134 ? 0.503 1.060 -13.183 1.00 64.31 134 LEU A O 1
ATOM 1046 N N . ASN A 1 135 ? 2.051 -0.144 -14.271 1.00 63.59 135 ASN A N 1
ATOM 1047 C CA . ASN A 1 135 ? 1.608 0.283 -15.585 1.00 63.59 135 ASN A CA 1
ATOM 1048 C C . ASN A 1 135 ? 0.460 -0.595 -16.079 1.00 63.59 135 ASN A C 1
ATOM 1050 O O . ASN A 1 135 ? 0.651 -1.550 -16.827 1.00 63.59 135 ASN A O 1
ATOM 1054 N N . TRP A 1 136 ? -0.759 -0.238 -15.678 1.00 66.00 136 TRP A N 1
ATOM 1055 C CA . TRP A 1 136 ? -1.985 -0.843 -16.205 1.00 66.00 136 TRP A CA 1
ATOM 1056 C C . TRP A 1 136 ? -2.353 -0.333 -17.614 1.00 66.00 136 TRP A C 1
ATOM 1058 O O . TRP A 1 136 ? -3.423 -0.667 -18.118 1.00 66.00 136 TRP A O 1
ATOM 1068 N N . GLY A 1 137 ? -1.529 0.517 -18.242 1.00 62.47 137 GLY A N 1
ATOM 1069 C CA . GLY A 1 137 ? -1.807 1.100 -19.558 1.00 62.47 137 GLY A CA 1
ATOM 1070 C C . GLY A 1 137 ? -2.837 2.235 -19.555 1.00 62.47 137 GLY A C 1
ATOM 1071 O O . GLY A 1 137 ? -3.382 2.558 -20.608 1.00 62.47 137 GLY A O 1
ATOM 1072 N N . HIS A 1 138 ? -3.113 2.844 -18.398 1.00 67.94 138 HIS A N 1
ATOM 1073 C CA . HIS A 1 138 ? -3.984 4.016 -18.282 1.00 67.94 138 HIS A CA 1
ATOM 1074 C C . HIS A 1 138 ? -3.252 5.187 -17.624 1.00 67.94 138 HIS A C 1
ATOM 1076 O O . HIS A 1 138 ? -2.259 4.992 -16.930 1.00 67.94 138 HIS A O 1
ATOM 1082 N N . ASP A 1 139 ? -3.750 6.404 -17.838 1.00 67.06 139 ASP A N 1
ATOM 1083 C CA . ASP A 1 139 ? -3.140 7.644 -17.344 1.00 67.06 139 ASP A CA 1
ATOM 1084 C C . ASP A 1 139 ? -3.625 8.057 -15.941 1.00 67.06 139 ASP A C 1
ATOM 1086 O O . ASP A 1 139 ? -3.257 9.126 -15.451 1.00 67.06 139 ASP A O 1
ATOM 1090 N N . TYR A 1 140 ? -4.438 7.214 -15.296 1.00 68.31 140 TYR A N 1
ATOM 1091 C CA . TYR A 1 140 ? -5.081 7.460 -14.000 1.00 68.31 140 TYR A CA 1
ATOM 1092 C C . TYR A 1 140 ? -5.914 8.752 -13.968 1.00 68.31 140 TYR A C 1
ATOM 1094 O O . TYR A 1 140 ? -5.925 9.472 -12.973 1.00 68.31 140 TYR A O 1
ATOM 1102 N N . GLY A 1 141 ? -6.599 9.082 -15.071 1.00 66.75 141 GLY A N 1
ATOM 1103 C CA . GLY A 1 141 ? -7.361 10.331 -15.166 1.00 66.75 141 GLY A CA 1
ATOM 1104 C C . GLY A 1 141 ? -6.453 11.562 -15.232 1.00 66.75 141 GLY A C 1
ATOM 1105 O O . GLY A 1 141 ? -6.822 12.635 -14.761 1.00 66.75 141 GLY A O 1
ATOM 1106 N N . GLY A 1 142 ? -5.249 11.390 -15.783 1.00 70.19 142 GLY A N 1
ATOM 1107 C CA . GLY A 1 142 ? -4.217 12.417 -15.890 1.00 70.19 142 GLY A CA 1
ATOM 1108 C C . GLY A 1 142 ? -3.284 12.522 -14.682 1.00 70.19 142 GLY A C 1
ATOM 1109 O O . GLY A 1 142 ? -2.428 13.404 -14.686 1.00 70.19 142 GLY A O 1
ATOM 1110 N N . ALA A 1 143 ? -3.413 11.649 -13.680 1.00 65.50 143 ALA A N 1
ATOM 1111 C CA . ALA A 1 143 ? -2.511 11.587 -12.526 1.00 65.50 143 ALA A CA 1
ATOM 1112 C C . ALA A 1 143 ? -1.116 11.026 -12.860 1.00 65.50 143 ALA A C 1
ATOM 1114 O O . ALA A 1 143 ? -0.182 11.209 -12.085 1.00 65.50 143 ALA A O 1
ATOM 1115 N N . SER A 1 144 ? -0.952 10.393 -14.024 1.00 70.81 144 SER A N 1
ATOM 1116 C CA . SER A 1 144 ? 0.339 9.878 -14.489 1.00 70.81 144 SER A CA 1
ATOM 1117 C C . SER A 1 144 ? 0.676 10.329 -15.912 1.00 70.81 144 SER A C 1
ATOM 1119 O O . SER A 1 144 ? -0.183 10.772 -16.685 1.00 70.81 144 SER A O 1
ATOM 1121 N N . ILE A 1 145 ? 1.948 10.212 -16.272 1.00 71.56 145 ILE A N 1
ATOM 1122 C CA . ILE A 1 145 ? 2.453 10.416 -17.625 1.00 71.56 145 ILE A CA 1
ATOM 1123 C C . ILE A 1 145 ? 3.301 9.217 -18.048 1.00 71.56 145 ILE A C 1
ATOM 1125 O O . ILE A 1 145 ? 4.038 8.642 -17.255 1.00 71.56 145 ILE A O 1
ATOM 1129 N N . LEU A 1 146 ? 3.168 8.816 -19.312 1.00 70.00 146 LEU A N 1
ATOM 1130 C CA . LEU A 1 146 ? 4.076 7.857 -19.929 1.00 70.00 146 LEU A CA 1
ATOM 1131 C C . LEU A 1 146 ? 5.250 8.629 -20.517 1.00 70.00 146 LEU A C 1
ATOM 1133 O O . LEU A 1 146 ? 5.098 9.333 -21.519 1.00 70.00 146 LEU A O 1
ATOM 1137 N N . GLU A 1 147 ? 6.415 8.475 -19.909 1.00 68.12 147 GLU A N 1
ATOM 1138 C CA . GLU A 1 147 ? 7.657 9.003 -20.440 1.00 68.12 147 GLU A CA 1
ATOM 1139 C C . GLU A 1 147 ? 8.302 7.961 -21.354 1.00 68.12 147 GLU A C 1
ATOM 1141 O O . GLU A 1 147 ? 8.531 6.805 -20.986 1.00 68.12 147 GLU A O 1
ATOM 1146 N N . LYS A 1 148 ? 8.596 8.357 -22.595 1.00 57.00 148 LYS A N 1
ATOM 1147 C CA . LYS A 1 148 ? 9.408 7.531 -23.491 1.00 57.00 148 LYS A CA 1
ATOM 1148 C C . LYS A 1 148 ? 10.878 7.710 -23.126 1.00 57.00 148 LYS A C 1
ATOM 1150 O O . LYS A 1 148 ? 11.536 8.609 -23.643 1.00 57.00 148 LYS A O 1
ATOM 1155 N N . GLY A 1 149 ? 11.379 6.841 -22.252 1.00 56.03 149 GLY A N 1
ATOM 1156 C CA . GLY A 1 149 ? 12.814 6.634 -22.070 1.00 56.03 149 GLY A CA 1
ATOM 1157 C C . GLY A 1 149 ? 13.474 6.011 -23.310 1.00 56.03 149 GLY A C 1
ATOM 1158 O O . GLY A 1 149 ? 12.801 5.604 -24.258 1.00 56.03 149 GLY A O 1
ATOM 1159 N N . PHE A 1 150 ? 14.808 5.926 -23.297 1.00 49.06 150 PHE A N 1
ATOM 1160 C CA . PHE A 1 150 ? 15.616 5.504 -24.451 1.00 49.06 150 PHE A CA 1
ATOM 1161 C C . PHE A 1 150 ? 15.425 4.031 -24.879 1.00 49.06 150 PHE A C 1
ATOM 1163 O O . PHE A 1 150 ? 15.749 3.711 -26.020 1.00 49.06 150 PHE A O 1
ATOM 1170 N N . GLU A 1 151 ? 14.865 3.154 -24.030 1.00 57.16 151 GLU A N 1
ATOM 1171 C CA . GLU A 1 151 ? 14.651 1.726 -24.359 1.00 57.16 151 GLU A CA 1
ATOM 1172 C C . GLU A 1 151 ? 13.288 1.155 -23.913 1.00 57.16 151 GLU A C 1
ATOM 1174 O O . GLU A 1 151 ? 12.720 0.325 -24.624 1.00 57.16 151 GLU A O 1
ATOM 1179 N N . VAL A 1 152 ? 12.717 1.610 -22.787 1.00 56.75 152 VAL A N 1
ATOM 1180 C CA . VAL A 1 152 ? 11.415 1.140 -22.268 1.00 56.75 152 VAL A CA 1
ATOM 1181 C C . VAL A 1 152 ? 10.578 2.340 -21.802 1.00 56.75 152 VAL A C 1
ATOM 1183 O O . VAL A 1 152 ? 11.123 3.209 -21.117 1.00 56.75 152 VAL A O 1
ATOM 1186 N N . PRO A 1 153 ? 9.276 2.427 -22.146 1.00 59.69 153 PRO A N 1
ATOM 1187 C CA . PRO A 1 153 ? 8.393 3.447 -21.591 1.00 59.69 153 PRO A CA 1
ATOM 1188 C C . PRO A 1 153 ? 8.263 3.279 -20.075 1.00 59.69 153 PRO A C 1
ATOM 1190 O O . PRO A 1 153 ? 7.916 2.195 -19.602 1.00 59.69 153 PRO A O 1
ATOM 1193 N N . THR A 1 154 ? 8.500 4.349 -19.327 1.00 63.12 154 THR A N 1
ATOM 1194 C CA . THR A 1 154 ? 8.290 4.400 -17.878 1.00 63.12 154 THR A CA 1
ATOM 1195 C C . THR A 1 154 ? 7.039 5.209 -17.582 1.00 63.12 154 THR A C 1
ATOM 1197 O O . THR A 1 154 ? 6.756 6.201 -18.252 1.00 63.12 154 THR A O 1
ATOM 1200 N N . GLN A 1 155 ? 6.259 4.771 -16.600 1.00 64.88 155 GLN A N 1
ATOM 1201 C CA . GLN A 1 155 ? 5.161 5.573 -16.082 1.00 64.88 155 GLN A CA 1
ATOM 1202 C C . GLN A 1 155 ? 5.672 6.390 -14.901 1.00 64.88 155 GLN A C 1
ATOM 1204 O O . GLN A 1 155 ? 6.336 5.833 -14.028 1.00 64.88 155 GLN A O 1
ATOM 1209 N N . ASP A 1 156 ? 5.360 7.681 -14.903 1.00 67.12 156 ASP A N 1
ATOM 1210 C CA . ASP A 1 156 ? 5.719 8.624 -13.848 1.00 67.12 156 ASP A CA 1
ATOM 1211 C C . ASP A 1 156 ? 4.479 9.369 -13.328 1.00 67.12 156 ASP A C 1
ATOM 1213 O O . ASP A 1 156 ? 3.439 9.423 -13.999 1.00 67.12 156 ASP A O 1
ATOM 1217 N N . THR A 1 157 ? 4.568 9.922 -12.124 1.00 68.12 157 THR A N 1
ATOM 1218 C CA . THR A 1 157 ? 3.500 10.686 -11.483 1.00 68.12 157 THR A CA 1
ATOM 1219 C C . THR A 1 157 ? 3.493 12.103 -12.027 1.00 68.12 157 THR A C 1
ATOM 1221 O O . THR A 1 157 ? 4.528 12.681 -12.347 1.00 68.12 157 THR A O 1
ATOM 1224 N N . ARG A 1 158 ? 2.309 12.710 -12.130 1.00 69.38 158 ARG A N 1
ATOM 1225 C CA . ARG A 1 158 ? 2.204 14.155 -12.387 1.00 69.38 158 ARG A CA 1
ATOM 1226 C C . ARG A 1 158 ? 2.166 14.984 -11.112 1.00 69.38 158 ARG A C 1
ATOM 1228 O O . ARG A 1 158 ? 2.137 16.212 -11.192 1.00 69.38 158 ARG A O 1
ATOM 1235 N N . PHE A 1 159 ? 2.113 14.341 -9.949 1.00 67.00 159 PHE A N 1
ATOM 1236 C CA . PHE A 1 159 ? 2.139 15.051 -8.682 1.00 67.00 159 PHE A CA 1
ATOM 1237 C C . PHE A 1 159 ? 3.583 15.425 -8.350 1.00 67.00 159 PHE A C 1
ATOM 1239 O O . PHE A 1 159 ? 4.443 14.549 -8.363 1.00 67.00 159 PHE A O 1
ATOM 1246 N N . PRO A 1 160 ? 3.880 16.703 -8.059 1.00 62.28 160 PRO A N 1
ATOM 1247 C CA . PRO A 1 160 ? 5.235 17.073 -7.692 1.00 62.28 160 PRO A CA 1
ATOM 1248 C C . PRO A 1 160 ? 5.614 16.392 -6.375 1.00 62.28 160 PRO A C 1
ATOM 1250 O O . PRO A 1 160 ? 4.774 16.263 -5.479 1.00 62.28 160 PRO A O 1
ATOM 1253 N N . ASP A 1 161 ? 6.881 15.997 -6.245 1.00 63.06 161 ASP A N 1
ATOM 1254 C CA . ASP A 1 161 ? 7.424 15.493 -4.983 1.00 63.06 161 ASP A CA 1
ATOM 1255 C C . ASP A 1 161 ? 7.127 16.534 -3.884 1.00 63.06 161 ASP A C 1
ATOM 1257 O O . ASP A 1 161 ? 7.546 17.689 -4.026 1.00 63.06 161 ASP A O 1
ATOM 1261 N N . PRO A 1 162 ? 6.409 16.190 -2.799 1.00 54.56 162 PRO A N 1
ATOM 1262 C CA . PRO A 1 162 ? 6.065 17.134 -1.735 1.00 54.56 162 PRO A CA 1
ATOM 1263 C C . PRO A 1 162 ? 7.276 17.887 -1.162 1.00 54.56 162 PRO A C 1
ATOM 1265 O O . PRO A 1 162 ? 7.152 19.053 -0.775 1.00 54.56 162 PRO A O 1
ATOM 1268 N N . ARG A 1 163 ? 8.469 17.279 -1.200 1.00 53.66 163 ARG A N 1
ATOM 1269 C CA . ARG A 1 163 ? 9.741 17.893 -0.778 1.00 53.66 163 ARG A CA 1
ATOM 1270 C C . ARG A 1 163 ? 10.215 18.997 -1.726 1.00 53.66 163 ARG A C 1
ATOM 1272 O O . ARG A 1 163 ? 10.987 19.863 -1.328 1.00 53.66 163 ARG A O 1
ATOM 1279 N N . THR A 1 164 ? 9.749 18.990 -2.974 1.00 55.59 164 THR A N 1
ATOM 1280 C CA . THR A 1 164 ? 10.005 20.052 -3.962 1.00 55.59 164 THR A CA 1
ATOM 1281 C C . THR A 1 164 ? 9.005 21.205 -3.860 1.00 55.59 164 THR A C 1
ATOM 1283 O O . THR A 1 164 ? 9.326 22.321 -4.265 1.00 55.59 164 THR A O 1
ATOM 1286 N N . ILE A 1 165 ? 7.817 20.964 -3.290 1.00 53.28 165 ILE A N 1
ATOM 1287 C CA . ILE A 1 165 ? 6.755 21.971 -3.123 1.00 53.28 165 ILE A CA 1
ATOM 1288 C C . ILE A 1 165 ? 6.964 22.782 -1.836 1.00 53.28 165 ILE A C 1
ATOM 1290 O O . ILE A 1 165 ? 6.715 23.987 -1.818 1.00 53.28 165 ILE A O 1
ATOM 1294 N N . TYR A 1 166 ? 7.470 22.144 -0.776 1.00 47.28 166 TYR A N 1
ATOM 1295 C CA . TYR A 1 166 ? 7.800 22.792 0.492 1.00 47.28 166 TYR A CA 1
ATOM 1296 C C . TYR A 1 166 ? 9.281 22.591 0.827 1.00 47.28 166 TYR A C 1
ATOM 1298 O O . TYR A 1 166 ? 9.621 21.676 1.579 1.00 47.28 166 TYR A O 1
ATOM 1306 N N . PRO A 1 167 ? 10.189 23.444 0.321 1.00 42.62 167 PRO A N 1
ATOM 1307 C CA . PRO A 1 167 ? 11.559 23.450 0.795 1.00 42.62 167 PRO A CA 1
ATOM 1308 C C . PRO A 1 167 ? 11.540 24.068 2.193 1.00 42.62 167 PRO A C 1
ATOM 1310 O O . PRO A 1 167 ? 11.707 25.275 2.335 1.00 42.62 167 PRO A O 1
ATOM 1313 N N . ILE A 1 168 ? 11.275 23.287 3.239 1.00 46.34 168 ILE A N 1
ATOM 1314 C CA . ILE A 1 168 ? 11.584 23.746 4.592 1.00 46.34 168 ILE A CA 1
ATOM 1315 C C . ILE A 1 168 ? 13.109 23.649 4.701 1.00 46.34 168 ILE A C 1
ATOM 1317 O O . ILE A 1 168 ? 13.640 22.536 4.666 1.00 46.34 168 ILE A O 1
ATOM 1321 N N . PRO A 1 169 ? 13.856 24.765 4.786 1.00 44.41 169 PRO A N 1
ATOM 1322 C CA . PRO A 1 169 ? 15.279 24.683 5.051 1.00 44.41 169 PRO A CA 1
ATOM 1323 C C . PRO A 1 169 ? 15.428 24.121 6.465 1.00 44.41 169 PRO A C 1
ATOM 1325 O O . PRO A 1 169 ? 14.797 24.621 7.399 1.00 44.41 169 PRO A O 1
ATOM 1328 N N . PHE A 1 170 ? 16.273 23.105 6.621 1.00 44.28 170 PHE A N 1
ATOM 1329 C CA . PHE A 1 170 ? 16.564 22.427 7.892 1.00 44.28 170 PHE A CA 1
ATOM 1330 C C . PHE A 1 170 ? 16.974 23.379 9.047 1.00 44.28 170 PHE A C 1
ATOM 1332 O O . PHE A 1 170 ? 16.967 22.976 10.206 1.00 44.28 170 PHE A O 1
ATOM 1339 N N . ASP A 1 171 ? 17.260 24.654 8.765 1.00 43.00 171 ASP A N 1
ATOM 1340 C CA . ASP A 1 171 ? 17.840 25.622 9.702 1.00 43.00 171 ASP A CA 1
ATOM 1341 C C . ASP A 1 171 ? 16.841 26.466 10.525 1.00 43.00 171 ASP A C 1
ATOM 1343 O O . ASP A 1 171 ? 17.271 27.338 11.284 1.00 43.00 171 ASP A O 1
ATOM 1347 N N . GLN A 1 172 ? 15.519 26.264 10.422 1.00 41.91 172 GLN A N 1
ATOM 1348 C CA . GLN A 1 172 ? 14.541 27.118 11.134 1.00 41.91 172 GLN A CA 1
ATOM 1349 C C . GLN A 1 172 ? 13.744 26.479 12.280 1.00 41.91 172 GLN A C 1
ATOM 1351 O O . GLN A 1 172 ? 12.949 27.176 12.913 1.00 41.91 172 GLN A O 1
ATOM 1356 N N . ILE A 1 173 ? 14.009 25.229 12.672 1.00 42.72 173 ILE A N 1
ATOM 1357 C CA . ILE A 1 173 ? 13.422 24.679 13.908 1.00 42.72 173 ILE A CA 1
ATOM 1358 C C . ILE A 1 173 ? 14.245 25.159 15.115 1.00 42.72 173 ILE A C 1
ATOM 1360 O O . ILE A 1 173 ? 15.045 24.429 15.699 1.00 42.72 173 ILE A O 1
ATOM 1364 N N . ARG A 1 174 ? 14.061 26.425 15.514 1.00 35.31 174 ARG A N 1
ATOM 1365 C CA . ARG A 1 174 ? 14.414 26.857 16.872 1.00 35.31 174 ARG A CA 1
ATOM 1366 C C . ARG A 1 174 ? 13.333 26.356 17.821 1.00 35.31 174 ARG A C 1
ATOM 1368 O O . ARG A 1 174 ? 12.235 26.906 17.861 1.00 35.31 174 ARG A O 1
ATOM 1375 N N . PHE A 1 175 ? 13.670 25.345 18.615 1.00 39.47 175 PHE A N 1
ATOM 1376 C CA . PHE A 1 175 ? 12.915 24.993 19.811 1.00 39.47 175 PHE A CA 1
ATOM 1377 C C . PHE A 1 175 ? 12.867 26.215 20.735 1.00 39.47 175 PHE A C 1
ATOM 1379 O O . PHE A 1 175 ? 13.885 26.628 21.290 1.00 39.47 175 PHE A O 1
ATOM 1386 N N . THR A 1 176 ? 11.690 26.816 20.883 1.00 38.72 176 THR A N 1
ATOM 1387 C CA . THR A 1 176 ? 11.402 27.659 22.042 1.00 38.72 176 THR A CA 1
ATOM 1388 C C . THR A 1 176 ? 10.633 26.793 23.026 1.00 38.72 176 THR A C 1
ATOM 1390 O O . THR A 1 176 ? 9.507 26.376 22.767 1.00 38.72 176 THR A O 1
ATOM 1393 N N . SER A 1 177 ? 11.294 26.442 24.125 1.00 34.53 177 SER A N 1
ATOM 1394 C CA . SER A 1 177 ? 10.659 25.798 25.271 1.00 34.53 177 SER A CA 1
ATOM 1395 C C . SER A 1 177 ? 9.652 26.776 25.889 1.00 34.53 177 SER A C 1
ATOM 1397 O O . SER A 1 177 ? 10.002 27.950 26.049 1.00 34.53 177 SER A O 1
ATOM 1399 N N . PRO A 1 178 ? 8.428 26.351 26.238 1.00 41.91 178 PRO A N 1
ATOM 1400 C CA . PRO A 1 178 ? 7.499 27.221 26.944 1.00 41.91 178 PRO A CA 1
ATOM 1401 C C . PRO A 1 178 ? 7.882 27.352 28.436 1.00 41.91 178 PRO A C 1
ATOM 1403 O O . PRO A 1 178 ? 8.561 26.464 28.960 1.00 41.91 178 PRO A O 1
ATOM 1406 N N . PRO A 1 179 ? 7.489 28.464 29.091 1.00 48.59 179 PRO A N 1
ATOM 1407 C CA . PRO A 1 179 ? 7.730 28.728 30.513 1.00 48.59 179 PRO A CA 1
ATOM 1408 C C . PRO A 1 179 ? 6.928 27.823 31.456 1.00 48.59 179 PRO A C 1
ATOM 1410 O O . PRO A 1 179 ? 5.835 27.356 31.056 1.00 48.59 179 PRO A O 1
#

Solvent-accessible surface area (backbone atoms only — not comparable to full-atom values): 10333 Å² total; per-residue (Å²): 94,38,32,14,40,83,79,44,47,65,52,30,34,86,79,73,46,68,68,38,18,26,25,26,38,42,32,24,49,73,85,41,69,88,55,51,48,50,33,3,35,15,56,54,55,85,63,50,77,53,52,57,45,58,21,13,55,50,59,88,33,32,61,79,39,94,85,46,34,73,62,70,41,61,31,36,32,61,23,72,58,74,72,61,67,77,42,83,60,63,96,84,54,63,28,35,38,43,31,26,31,44,63,59,50,50,61,69,45,67,87,44,84,78,61,51,51,62,52,51,52,51,63,67,73,46,78,50,32,83,58,28,34,63,81,83,83,69,43,72,92,64,48,34,44,80,43,79,51,98,86,57,76,32,53,43,61,64,67,76,58,66,69,77,77,54,75,73,67,90,86,68,83,74,86,76,80,82,134

pLDDT: mean 74.79, std 17.54, range [34.53, 97.31]

Nearest PDB structures (foldseek):
  6kgb-assembly1_B-2  TM=2.594E-01  e=3.881E+00  Homo sapiens

Mean predicted aligned error: 10.8 Å